Protein AF-A0A5S3SBT5-F1 (afdb_monomer)

Radius of gyration: 20.37 Å; Cα contacts (8 Å, |Δi|>4): 326; chains: 1; bounding box: 42×40×60 Å

Mean predicted aligned error: 7.83 Å

Secondary structure (DSSP, 8-state):
---TT--SPP-TTS--HHHHHHHHHHHSS-HHHHHHHHHHHHHHHHHTTTPPPPPHHHHHHHHHHHHHHHHHHHHHHHHHHHHHHHHHT-PPEETT-TTTTTT----S-SS-SS-----SEE-SSEEEEEEEE-TTSSS-EE---HHHHHHHHH-TTSEEEEEEEESSPPBTTB-S-EE-GGGGGGSEEEEEETTTTEEEEEEETTTTEEEE----

Sequence (216 aa):
MVNLQDKSVLGSDNLTKKQREHFRAAIDTPQDTADDARFKRNVVSRHNRELPPKTREDWSKSNETAKKNRALGQQNEKAAREALSKHKGESLVDNNNAVASGGKVQQRSGNSLDYKTRPDSLGDTIVHEHKHFTAENSNPVVYNTKQLKEQRKAFPDKKHMLTMSSDLPCENGVPPCRPSSTIKEESEVLYYDNDKKTITHKWNVKKQRWNKVKGK

Nearest PDB structures (foldseek):
  3s8e-assembly4_H  TM=5.169E-01  e=2.430E+00  Homo sapiens
  3s8e-assembly4_G  TM=4.434E-01  e=1.660E+00  Homo sapiens
  1vp8-assembly1_A  TM=2.368E-01  e=1.660E+00  Archaeoglobus fulgidus DSM 4304
  4hva-assembly1_A  TM=3.881E-01  e=3.338E+00  Homo sapiens

Solvent-accessible surface area (backbone atoms only — not comparable to full-atom values): 12306 Å² total; per-residue (Å²): 133,83,75,87,82,65,84,61,75,62,46,98,75,39,37,33,70,68,56,47,57,60,40,48,68,41,44,78,45,63,71,74,53,16,55,52,33,50,50,54,48,47,41,50,27,25,51,72,66,77,39,81,71,73,54,72,64,61,46,49,55,53,48,52,53,52,50,52,53,50,54,51,49,54,50,52,47,50,52,46,48,54,26,47,20,64,69,70,73,45,72,61,35,45,34,82,37,37,73,65,36,79,71,51,62,65,59,34,49,94,86,49,93,86,71,68,49,56,51,51,28,38,36,95,52,38,38,32,41,70,47,79,41,56,68,88,55,74,68,42,69,50,66,67,42,72,67,60,56,34,41,45,68,61,37,73,90,33,49,38,34,36,39,38,37,45,69,52,68,53,61,98,80,39,71,52,56,46,72,36,81,78,40,49,87,73,38,55,40,33,32,35,37,74,88,76,66,32,49,41,30,34,59,35,68,93,76,74,42,79,38,80,45,82,71,121

Structure (mmCIF, N/CA/C/O backbone):
data_AF-A0A5S3SBT5-F1
#
_entry.id   AF-A0A5S3SBT5-F1
#
loop_
_atom_site.group_PDB
_atom_site.id
_atom_site.type_symbol
_atom_site.label_atom_id
_atom_site.label_alt_id
_atom_site.label_comp_id
_atom_site.label_asym_id
_atom_site.label_entity_id
_atom_site.label_seq_id
_atom_site.pdbx_PDB_ins_code
_atom_site.Cartn_x
_atom_site.Cartn_y
_atom_site.Cartn_z
_atom_site.occupancy
_atom_site.B_iso_or_equiv
_atom_site.auth_seq_id
_atom_site.auth_comp_id
_atom_site.auth_asym_id
_atom_site.auth_atom_id
_atom_site.pdbx_PDB_model_num
ATOM 1 N N . MET A 1 1 ? 16.091 -14.285 -32.943 1.00 61.31 1 MET A N 1
ATOM 2 C CA . MET A 1 1 ? 15.986 -12.823 -33.146 1.00 61.31 1 MET A CA 1
ATOM 3 C C . MET A 1 1 ? 14.529 -12.425 -32.919 1.00 61.31 1 MET A C 1
ATOM 5 O O . MET A 1 1 ? 13.659 -13.165 -33.365 1.00 61.31 1 MET A O 1
ATOM 9 N N . VAL A 1 2 ? 14.244 -11.358 -32.164 1.00 78.50 2 VAL A N 1
ATOM 10 C CA . VAL A 1 2 ? 12.859 -10.914 -31.905 1.00 78.50 2 VAL A CA 1
ATOM 11 C C . VAL A 1 2 ? 12.344 -10.123 -33.103 1.00 78.50 2 VAL A C 1
ATOM 13 O O . VAL A 1 2 ? 13.018 -9.197 -33.540 1.00 78.50 2 VAL A O 1
ATOM 16 N N . ASN A 1 3 ? 11.157 -10.460 -33.616 1.00 82.06 3 ASN A N 1
ATOM 17 C CA . ASN A 1 3 ? 10.516 -9.668 -34.664 1.00 82.06 3 ASN A CA 1
ATOM 18 C C . ASN A 1 3 ? 9.946 -8.366 -34.070 1.00 82.06 3 ASN A C 1
ATOM 20 O O . ASN A 1 3 ? 9.042 -8.404 -33.231 1.00 82.06 3 ASN A O 1
ATOM 24 N N . LEU A 1 4 ? 10.491 -7.228 -34.503 1.00 79.12 4 LEU A N 1
ATOM 25 C CA . LEU A 1 4 ? 10.073 -5.884 -34.087 1.00 79.12 4 LEU A CA 1
ATOM 26 C C . LEU A 1 4 ? 8.887 -5.341 -34.897 1.00 79.12 4 LEU A C 1
ATOM 28 O O . LEU A 1 4 ? 8.266 -4.371 -34.483 1.00 79.12 4 LEU A O 1
ATOM 32 N N . GLN A 1 5 ? 8.565 -5.965 -36.033 1.00 78.94 5 GLN A N 1
ATOM 33 C CA . GLN A 1 5 ? 7.453 -5.590 -36.914 1.00 78.94 5 GLN A CA 1
ATOM 34 C C . GLN A 1 5 ? 6.200 -6.452 -36.672 1.00 78.94 5 GLN A C 1
ATOM 36 O O . GLN A 1 5 ? 5.267 -6.449 -37.473 1.00 78.94 5 GLN A O 1
ATOM 41 N N . ASP A 1 6 ? 6.182 -7.230 -35.586 1.00 76.81 6 ASP A N 1
ATOM 42 C CA . ASP A 1 6 ? 5.043 -8.063 -35.203 1.00 76.81 6 ASP A CA 1
ATOM 43 C C . ASP A 1 6 ? 3.853 -7.179 -34.790 1.00 76.81 6 ASP A C 1
ATOM 45 O O . ASP A 1 6 ? 3.881 -6.538 -33.742 1.00 76.81 6 ASP A O 1
ATOM 49 N N . LYS A 1 7 ? 2.806 -7.159 -35.625 1.00 73.69 7 LYS A N 1
ATOM 50 C CA . LYS A 1 7 ? 1.575 -6.368 -35.429 1.00 73.69 7 LYS A CA 1
ATOM 51 C C . LYS A 1 7 ? 0.520 -7.071 -34.565 1.00 73.69 7 LYS A C 1
ATOM 53 O O . LYS A 1 7 ? -0.639 -6.657 -34.554 1.00 73.69 7 LYS A O 1
ATOM 58 N N . SER A 1 8 ? 0.865 -8.172 -33.900 1.00 84.81 8 SER A N 1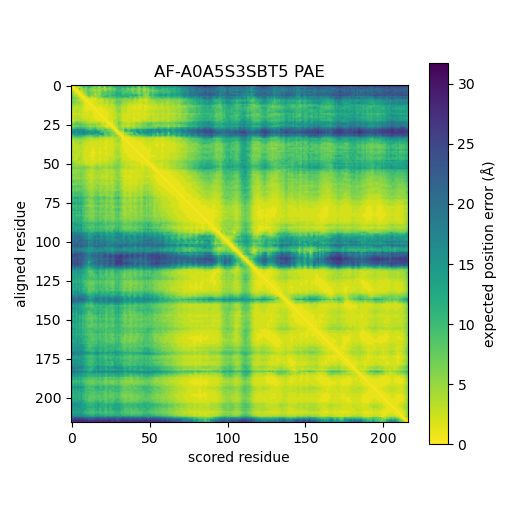
ATOM 59 C CA . SER A 1 8 ? -0.080 -8.857 -33.017 1.00 84.81 8 SER A CA 1
ATOM 60 C C . SER A 1 8 ? -0.425 -8.027 -31.774 1.00 84.81 8 SER A C 1
ATOM 62 O O . SER A 1 8 ? 0.278 -7.089 -31.401 1.00 84.81 8 SER A O 1
ATOM 64 N N . VAL A 1 9 ? -1.546 -8.376 -31.134 1.00 85.75 9 VAL A N 1
ATOM 65 C CA . VAL A 1 9 ? -2.085 -7.644 -29.980 1.00 85.75 9 VAL A CA 1
ATOM 66 C C . VAL A 1 9 ? -1.043 -7.541 -28.860 1.00 85.75 9 VAL A C 1
ATOM 68 O O . VAL A 1 9 ? -0.510 -8.548 -28.376 1.00 85.75 9 VAL A O 1
ATOM 71 N N . LEU A 1 10 ? -0.775 -6.305 -28.435 1.00 86.44 10 LEU A N 1
ATOM 72 C CA . LEU A 1 10 ? 0.111 -5.999 -27.317 1.00 86.44 10 LEU A CA 1
ATOM 73 C C . LEU A 1 10 ? -0.598 -6.243 -25.982 1.00 86.44 10 LEU A C 1
ATOM 75 O O . LEU A 1 10 ? -1.795 -6.013 -25.841 1.00 86.44 10 LEU A O 1
ATOM 79 N N . GLY A 1 11 ? 0.159 -6.697 -24.986 1.00 82.62 11 GLY A N 1
ATOM 80 C CA . GLY A 1 11 ? -0.324 -6.759 -23.601 1.00 82.62 11 GLY A CA 1
ATOM 81 C C . GLY A 1 11 ? 0.024 -5.505 -22.815 1.00 82.62 11 GLY A C 1
ATOM 82 O O . GLY A 1 11 ? 0.635 -4.575 -23.338 1.00 82.62 11 GLY A O 1
ATOM 83 N N . SER A 1 12 ? -0.281 -5.522 -21.518 1.00 76.88 12 SER A N 1
ATOM 84 C CA . SER A 1 12 ? 0.000 -4.413 -20.593 1.00 76.88 12 SER A CA 1
ATOM 85 C C . SER A 1 12 ? 1.487 -4.047 -20.472 1.00 76.88 12 SER A C 1
ATOM 87 O O . SER A 1 12 ? 1.827 -2.922 -20.111 1.00 76.88 12 SER A O 1
ATOM 89 N N . ASP A 1 13 ? 2.393 -4.965 -20.814 1.00 82.00 13 ASP A N 1
ATOM 90 C CA . ASP A 1 13 ? 3.836 -4.730 -20.875 1.00 82.00 13 ASP A CA 1
ATOM 91 C C . ASP A 1 13 ? 4.333 -4.213 -22.237 1.00 82.00 13 ASP A C 1
ATOM 93 O O . ASP A 1 13 ? 5.534 -3.985 -22.418 1.00 82.00 13 ASP A O 1
ATOM 97 N N . ASN A 1 14 ? 3.412 -3.970 -23.173 1.00 90.19 14 ASN A N 1
ATOM 98 C CA . ASN A 1 14 ? 3.661 -3.545 -24.550 1.00 90.19 14 ASN A CA 1
ATOM 99 C C . ASN A 1 14 ? 4.520 -4.541 -25.331 1.00 90.19 14 ASN A C 1
ATOM 101 O O . ASN A 1 14 ? 5.345 -4.151 -26.150 1.00 90.19 14 ASN A O 1
ATOM 105 N N . LEU A 1 15 ? 4.352 -5.833 -25.054 1.00 89.81 15 LEU A N 1
ATOM 106 C CA . LEU A 1 15 ? 4.963 -6.921 -25.811 1.00 89.81 15 LEU A CA 1
ATOM 107 C C . LEU A 1 15 ? 3.874 -7.800 -26.416 1.00 89.81 15 LEU A C 1
ATOM 109 O O . LEU A 1 15 ? 2.799 -7.946 -25.825 1.00 89.81 15 LEU A O 1
ATOM 113 N N . THR A 1 16 ? 4.165 -8.425 -27.552 1.00 89.62 16 THR A N 1
ATOM 114 C CA . THR A 1 16 ? 3.337 -9.503 -28.105 1.00 89.62 16 THR A CA 1
ATOM 115 C C . THR A 1 16 ? 3.547 -10.797 -27.319 1.00 89.62 16 THR A C 1
ATOM 117 O O . THR A 1 16 ? 4.527 -10.950 -26.581 1.00 89.62 16 THR A O 1
ATOM 120 N N . LYS A 1 17 ? 2.646 -11.775 -27.472 1.00 88.06 17 LYS A N 1
ATOM 121 C CA . LYS A 1 17 ? 2.786 -13.085 -26.809 1.00 88.06 17 LYS A CA 1
ATOM 122 C C . LYS A 1 17 ? 4.135 -13.748 -27.133 1.00 88.06 17 LYS A C 1
ATOM 124 O O . LYS A 1 17 ? 4.840 -14.160 -26.214 1.00 88.06 17 LYS A O 1
ATOM 129 N N . LYS A 1 18 ? 4.531 -13.749 -28.411 1.00 88.62 18 LYS A N 1
ATOM 130 C CA . LYS A 1 18 ? 5.808 -14.316 -28.878 1.00 88.62 18 LYS A CA 1
ATOM 131 C C . LYS A 1 18 ? 7.014 -13.586 -28.288 1.00 88.62 18 LYS A C 1
ATOM 133 O O . LYS A 1 18 ? 7.983 -14.217 -27.876 1.00 88.62 18 LYS A O 1
ATOM 138 N N . GLN A 1 19 ? 6.953 -12.256 -28.205 1.00 89.75 19 GLN A N 1
ATOM 139 C CA . GLN A 1 19 ? 8.009 -11.455 -27.581 1.00 89.75 19 GLN A CA 1
ATOM 140 C C . GLN A 1 19 ? 8.152 -11.779 -26.085 1.00 89.75 19 GLN A C 1
ATOM 142 O O . GLN A 1 19 ? 9.273 -11.925 -25.597 1.00 89.75 19 GLN A O 1
ATOM 147 N N . ARG A 1 20 ? 7.042 -11.949 -25.351 1.00 89.75 20 ARG A N 1
ATOM 148 C CA . ARG A 1 20 ? 7.085 -12.358 -23.934 1.00 89.75 20 ARG A CA 1
ATOM 149 C C . ARG A 1 20 ? 7.705 -13.737 -23.753 1.00 89.75 20 ARG A C 1
ATOM 151 O O . ARG A 1 20 ? 8.563 -13.889 -22.889 1.00 89.75 20 ARG A O 1
ATOM 158 N N . GLU A 1 21 ? 7.293 -14.711 -24.559 1.00 87.81 21 GLU A N 1
ATOM 159 C CA . GLU A 1 21 ? 7.837 -16.075 -24.528 1.00 87.81 21 GLU A CA 1
ATOM 160 C C . GLU A 1 21 ? 9.346 -16.079 -24.794 1.00 87.81 21 GLU A C 1
ATOM 162 O O . GLU A 1 21 ? 10.095 -16.692 -24.035 1.00 87.81 21 GLU A O 1
ATOM 167 N N . HIS A 1 22 ? 9.802 -15.311 -25.790 1.00 87.56 22 HIS A N 1
ATOM 168 C CA . HIS A 1 22 ? 11.224 -15.172 -26.102 1.00 87.56 22 HIS A CA 1
ATOM 169 C C . HIS A 1 22 ? 12.046 -14.660 -24.913 1.00 87.56 22 HIS A C 1
ATOM 171 O O . HIS A 1 22 ? 13.083 -15.232 -24.583 1.00 87.56 22 HIS A O 1
ATOM 177 N N . PHE A 1 23 ? 11.598 -13.582 -24.263 1.00 88.62 23 PHE A N 1
ATOM 178 C CA . PHE A 1 23 ? 12.356 -12.998 -23.156 1.00 88.62 23 PHE A CA 1
ATOM 179 C C . PHE A 1 23 ? 12.249 -13.801 -21.864 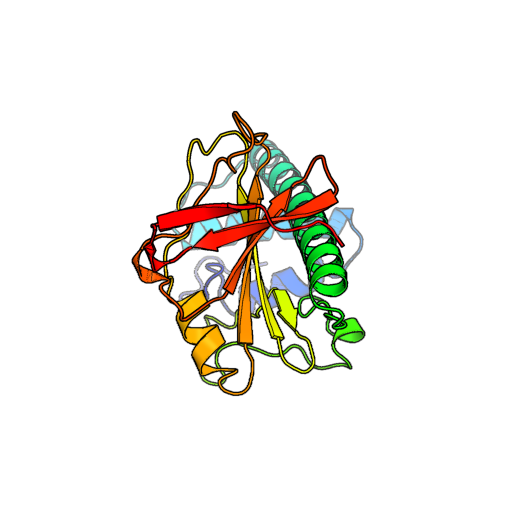1.00 88.62 23 PHE A C 1
ATOM 181 O O . PHE A 1 23 ? 13.196 -13.791 -21.086 1.00 88.62 23 PHE A O 1
ATOM 188 N N . ARG A 1 24 ? 11.137 -14.501 -21.624 1.00 84.69 24 ARG A N 1
ATOM 189 C CA . ARG A 1 24 ? 10.950 -15.302 -20.409 1.00 84.69 24 ARG A CA 1
ATOM 190 C C . ARG A 1 24 ? 12.036 -16.369 -20.267 1.00 84.69 24 ARG A C 1
ATOM 192 O O . ARG A 1 24 ? 12.676 -16.433 -19.226 1.00 84.69 24 ARG A O 1
ATOM 199 N N . ALA A 1 25 ? 12.324 -17.092 -21.349 1.00 78.62 25 ALA A N 1
ATOM 200 C CA . ALA A 1 25 ? 13.353 -18.130 -21.362 1.00 78.62 25 ALA A CA 1
ATOM 201 C C . ALA A 1 25 ? 14.755 -17.614 -20.980 1.00 78.62 25 ALA A C 1
ATOM 203 O O . ALA A 1 25 ? 15.512 -18.338 -20.351 1.00 78.62 25 ALA A O 1
ATOM 204 N N . ALA A 1 26 ? 15.090 -16.366 -21.328 1.00 79.00 26 ALA A N 1
ATOM 205 C CA . ALA A 1 26 ? 16.387 -15.753 -21.023 1.00 79.00 26 ALA A CA 1
ATOM 206 C C . ALA A 1 26 ? 16.421 -14.994 -19.682 1.00 79.00 26 ALA A C 1
ATOM 208 O O . ALA A 1 26 ? 17.479 -14.557 -19.240 1.00 79.00 26 ALA A O 1
ATOM 209 N N . ILE A 1 27 ? 15.265 -14.771 -19.052 1.00 82.69 27 ILE A N 1
ATOM 210 C CA . ILE A 1 27 ? 15.162 -14.135 -17.730 1.00 82.69 27 ILE A CA 1
ATOM 211 C C . ILE A 1 27 ? 15.189 -15.186 -16.616 1.00 82.69 27 ILE A C 1
ATOM 213 O O . ILE A 1 27 ? 15.608 -14.869 -15.504 1.00 82.69 27 ILE A O 1
ATOM 217 N N . ASP A 1 28 ? 14.785 -16.418 -16.923 1.00 75.44 28 ASP A N 1
ATOM 218 C CA . ASP A 1 28 ? 14.767 -17.547 -15.990 1.00 75.44 28 ASP A CA 1
ATOM 219 C C . ASP A 1 28 ? 16.155 -18.244 -15.860 1.00 75.44 28 ASP A C 1
ATOM 221 O O . ASP A 1 28 ? 16.275 -19.273 -15.199 1.00 75.44 28 ASP A O 1
ATOM 225 N N . THR A 1 29 ? 17.216 -17.684 -16.465 1.00 69.50 29 THR A N 1
ATOM 226 C CA . THR A 1 29 ? 18.624 -18.152 -16.435 1.00 69.50 29 THR A CA 1
ATOM 227 C C . THR A 1 29 ? 19.491 -17.315 -15.456 1.00 69.50 29 THR A C 1
ATOM 229 O O . THR A 1 29 ? 18.965 -16.395 -14.828 1.00 69.50 29 THR A O 1
ATOM 232 N N . PRO A 1 30 ? 20.804 -17.597 -15.250 1.00 65.62 30 PRO A N 1
ATOM 233 C CA . PRO A 1 30 ? 21.636 -16.907 -14.249 1.00 65.62 30 PRO A CA 1
ATOM 234 C C . PRO A 1 30 ? 21.607 -15.366 -14.306 1.00 65.62 30 PRO A C 1
ATOM 236 O O . PRO A 1 30 ? 21.444 -14.771 -15.373 1.00 65.62 30 PRO A O 1
ATOM 239 N N . GLN A 1 31 ? 21.823 -14.721 -13.152 1.00 63.81 31 GLN A N 1
ATOM 240 C CA . GLN A 1 31 ? 21.566 -13.294 -12.879 1.00 63.81 31 GLN A CA 1
ATOM 241 C C . GLN A 1 31 ? 22.058 -12.313 -13.966 1.00 63.81 31 GLN A C 1
ATOM 243 O O . GLN A 1 31 ? 21.290 -11.449 -14.396 1.00 63.81 31 GLN A O 1
ATOM 248 N N . ASP A 1 32 ? 23.299 -12.455 -14.443 1.00 62.00 32 ASP A N 1
ATOM 249 C CA . ASP A 1 32 ? 23.892 -11.522 -15.416 1.00 62.00 32 ASP A CA 1
ATOM 250 C C . ASP A 1 32 ? 23.261 -11.650 -16.810 1.00 62.00 32 ASP A C 1
ATOM 252 O O . ASP A 1 32 ? 23.051 -10.654 -17.509 1.00 62.00 32 ASP A O 1
ATOM 256 N N . THR A 1 33 ? 22.855 -12.867 -17.186 1.00 71.50 33 THR A N 1
ATOM 257 C CA . THR A 1 33 ? 22.098 -13.112 -18.425 1.00 71.50 33 THR A CA 1
ATOM 258 C C . THR A 1 33 ? 20.671 -12.571 -18.326 1.00 71.50 33 THR A C 1
ATOM 260 O O . THR A 1 33 ? 20.143 -12.024 -19.299 1.00 71.50 33 THR A O 1
ATOM 263 N N . ALA A 1 34 ? 20.082 -12.616 -17.127 1.00 82.44 34 ALA A N 1
ATOM 264 C CA . ALA A 1 34 ? 18.732 -12.133 -16.881 1.00 82.44 34 ALA A CA 1
ATOM 265 C C . ALA A 1 34 ? 18.631 -10.602 -16.956 1.00 82.44 34 ALA A C 1
ATOM 267 O O . ALA A 1 34 ? 17.664 -10.083 -17.518 1.00 82.44 34 ALA A O 1
ATOM 268 N N . ASP A 1 35 ? 19.604 -9.849 -16.433 1.00 85.50 35 ASP A N 1
ATOM 269 C CA . ASP A 1 35 ? 19.572 -8.380 -16.516 1.00 85.50 35 ASP A CA 1
ATOM 270 C C . ASP A 1 35 ? 19.797 -7.877 -17.949 1.00 85.50 35 ASP A C 1
ATOM 272 O O . ASP A 1 35 ? 19.131 -6.926 -18.372 1.00 85.50 35 ASP A O 1
ATOM 276 N N . ASP A 1 36 ? 20.630 -8.551 -18.748 1.00 88.25 36 ASP A N 1
ATOM 277 C CA . ASP A 1 36 ? 20.732 -8.243 -20.176 1.00 88.25 36 ASP A CA 1
ATOM 278 C C . ASP A 1 36 ? 19.450 -8.563 -20.958 1.00 88.25 36 ASP A C 1
ATOM 280 O O . ASP A 1 36 ? 18.966 -7.740 -21.744 1.00 88.25 36 ASP A O 1
ATOM 284 N N . ALA A 1 37 ? 18.826 -9.708 -20.678 1.00 90.12 37 ALA A N 1
ATOM 285 C CA . ALA A 1 37 ? 17.529 -10.058 -21.247 1.00 90.12 37 ALA A CA 1
ATOM 286 C C . ALA A 1 37 ? 16.435 -9.045 -20.859 1.00 90.12 37 ALA A C 1
ATOM 288 O O . ALA A 1 37 ? 15.624 -8.654 -21.703 1.00 90.12 37 ALA A O 1
ATOM 289 N N . ARG A 1 38 ? 16.427 -8.552 -19.612 1.00 90.69 38 ARG A N 1
ATOM 290 C CA . ARG A 1 38 ? 15.491 -7.511 -19.148 1.00 90.69 38 ARG A CA 1
ATOM 291 C C . ARG A 1 38 ? 15.727 -6.167 -19.838 1.00 90.69 38 ARG A C 1
ATOM 293 O O . ARG A 1 38 ? 14.746 -5.490 -20.162 1.00 90.69 38 ARG A O 1
ATOM 300 N N . PHE A 1 39 ? 16.980 -5.789 -20.095 1.00 92.88 39 PHE A N 1
ATOM 301 C CA . PHE A 1 39 ? 17.301 -4.589 -20.870 1.00 92.88 39 PHE A CA 1
ATOM 302 C C . PHE A 1 39 ? 16.804 -4.711 -22.313 1.00 92.88 39 PHE A C 1
ATOM 304 O O . PHE A 1 39 ? 16.041 -3.860 -22.773 1.00 92.88 39 PHE A O 1
ATOM 311 N N . LYS A 1 40 ? 17.133 -5.809 -23.005 1.00 92.62 40 LYS A N 1
ATOM 312 C CA . LYS A 1 40 ? 16.646 -6.081 -24.369 1.00 92.62 40 LYS A CA 1
ATOM 313 C C . LYS A 1 40 ? 15.117 -6.090 -24.433 1.00 92.62 40 LYS A C 1
ATOM 315 O O . LYS A 1 40 ? 14.533 -5.466 -25.317 1.00 92.62 40 LYS A O 1
ATOM 320 N N . ARG A 1 41 ? 14.454 -6.701 -23.445 1.00 92.75 41 ARG A N 1
ATOM 321 C CA . ARG A 1 41 ? 12.990 -6.663 -23.292 1.00 92.75 41 ARG A CA 1
ATOM 322 C C . ARG A 1 41 ? 12.458 -5.233 -23.172 1.00 92.75 41 ARG A C 1
ATOM 324 O O . ARG A 1 41 ? 11.426 -4.915 -23.762 1.00 92.75 41 ARG A O 1
ATOM 331 N N . ASN A 1 42 ? 13.141 -4.364 -22.423 1.00 93.19 42 ASN A N 1
ATOM 332 C CA . ASN A 1 42 ? 12.765 -2.957 -22.301 1.00 93.19 42 ASN A CA 1
ATOM 333 C C . ASN A 1 42 ? 12.887 -2.208 -23.632 1.00 93.19 42 ASN A C 1
ATOM 335 O O . ASN A 1 42 ? 11.973 -1.458 -23.968 1.00 93.19 42 ASN A O 1
ATOM 339 N N . VAL A 1 43 ? 13.958 -2.445 -24.393 1.00 93.12 43 VAL A N 1
ATOM 340 C CA . VAL A 1 43 ? 14.151 -1.849 -25.724 1.00 93.12 43 VAL A CA 1
ATOM 341 C C . VAL A 1 43 ? 12.991 -2.220 -26.652 1.00 93.12 43 VAL A C 1
ATOM 343 O O . VAL A 1 43 ? 12.374 -1.325 -27.224 1.00 93.12 43 VAL A O 1
ATOM 346 N N . VAL A 1 44 ? 12.612 -3.502 -26.719 1.00 93.12 44 VAL A N 1
ATOM 347 C CA . VAL A 1 44 ? 11.468 -3.957 -27.539 1.00 93.12 44 VAL A CA 1
ATOM 348 C C . VAL A 1 44 ? 10.148 -3.339 -27.070 1.00 93.12 44 VAL A C 1
ATOM 350 O O . VAL A 1 44 ? 9.390 -2.810 -27.875 1.00 93.12 44 VAL A O 1
ATOM 353 N N . SER A 1 45 ? 9.890 -3.324 -25.761 1.00 92.31 45 SER A N 1
ATOM 354 C CA . SER A 1 45 ? 8.686 -2.700 -25.187 1.00 92.31 45 SER A CA 1
ATOM 355 C C . SER A 1 45 ? 8.602 -1.192 -25.467 1.00 92.31 45 SER A C 1
ATOM 357 O O . SER A 1 45 ? 7.509 -0.632 -25.554 1.00 92.31 45 SER A O 1
ATOM 359 N N . ARG A 1 46 ? 9.739 -0.491 -25.566 1.00 93.25 46 ARG A N 1
ATOM 360 C CA . ARG A 1 46 ? 9.779 0.932 -25.944 1.00 93.25 46 ARG A CA 1
ATOM 361 C C . ARG A 1 46 ? 9.565 1.119 -27.442 1.00 93.25 46 ARG A C 1
ATOM 363 O O . ARG A 1 46 ? 8.746 1.955 -27.798 1.00 93.25 46 ARG A O 1
ATOM 370 N N . HIS A 1 47 ? 10.195 0.291 -28.275 1.00 92.62 47 HIS A N 1
ATOM 371 C CA . HIS A 1 47 ? 9.974 0.277 -29.722 1.00 92.62 47 HIS A CA 1
ATOM 372 C C . HIS A 1 47 ? 8.491 0.081 -30.071 1.00 92.62 47 HIS A C 1
ATOM 374 O O . HIS A 1 47 ? 7.935 0.861 -30.831 1.00 92.62 47 HIS A O 1
ATOM 380 N N . ASN A 1 48 ? 7.816 -0.888 -29.445 1.00 91.38 48 ASN A N 1
ATOM 381 C CA . ASN A 1 48 ? 6.385 -1.140 -29.667 1.00 91.38 48 ASN A CA 1
ATOM 382 C C . ASN A 1 48 ? 5.467 0.018 -29.231 1.00 91.38 48 ASN A C 1
ATOM 384 O O . ASN A 1 48 ? 4.302 0.046 -29.609 1.00 91.38 48 ASN A O 1
ATOM 388 N N . ARG A 1 49 ? 5.971 0.945 -28.407 1.00 91.25 49 ARG A N 1
ATOM 389 C CA . ARG A 1 49 ? 5.279 2.177 -27.998 1.00 91.25 49 ARG A CA 1
ATOM 390 C C . ARG A 1 49 ? 5.737 3.403 -28.784 1.00 91.25 49 ARG A C 1
ATOM 392 O O . ARG A 1 49 ? 5.391 4.511 -28.391 1.00 91.25 49 ARG A O 1
ATOM 399 N N . GLU A 1 50 ? 6.584 3.216 -29.794 1.00 91.69 50 GLU A N 1
ATOM 400 C CA . GLU A 1 50 ? 7.197 4.304 -30.563 1.00 91.69 50 GLU A CA 1
ATOM 401 C C . GLU A 1 50 ? 7.996 5.278 -29.673 1.00 91.69 50 GLU A C 1
ATOM 403 O O . GLU A 1 50 ? 8.134 6.465 -29.952 1.00 91.69 50 GLU A O 1
ATOM 408 N N . LEU A 1 51 ? 8.547 4.767 -28.566 1.00 90.88 51 LEU A N 1
ATOM 409 C CA . LEU A 1 51 ? 9.383 5.535 -27.651 1.00 90.88 51 LEU A CA 1
ATOM 410 C C . LEU A 1 51 ? 10.865 5.332 -27.979 1.00 90.88 51 LEU A C 1
ATOM 412 O O . LEU A 1 51 ? 11.284 4.196 -28.229 1.00 90.88 51 LEU A O 1
ATOM 416 N N . PRO A 1 52 ? 11.701 6.381 -27.857 1.00 90.56 52 PRO A N 1
ATOM 417 C CA . PRO A 1 52 ? 13.134 6.259 -28.093 1.00 90.56 52 PRO A CA 1
ATOM 418 C C . PRO A 1 52 ? 13.754 5.249 -27.118 1.00 90.56 52 PRO A C 1
ATOM 420 O O . PRO A 1 52 ? 13.332 5.199 -25.950 1.00 90.56 52 PRO A O 1
ATOM 423 N N . PRO A 1 53 ? 14.740 4.441 -27.550 1.00 89.19 53 PRO A N 1
ATOM 424 C CA . PRO A 1 53 ? 15.403 3.482 -26.676 1.00 89.19 53 PRO A CA 1
ATOM 425 C C . PRO A 1 53 ? 16.112 4.205 -25.523 1.00 89.19 53 PRO A C 1
ATOM 427 O O . PRO A 1 53 ? 16.614 5.314 -25.680 1.00 89.19 53 PRO A O 1
ATOM 430 N N . LYS A 1 54 ? 16.145 3.576 -24.344 1.00 90.25 54 LYS A N 1
ATOM 431 C CA . LYS A 1 54 ? 16.996 4.038 -23.239 1.00 90.25 54 LYS A CA 1
ATOM 432 C C . LYS A 1 54 ? 18.404 3.478 -23.413 1.00 90.25 54 LYS A C 1
ATOM 434 O O . LYS A 1 54 ? 18.556 2.344 -23.868 1.00 90.25 54 LYS A O 1
ATOM 439 N N . THR A 1 55 ? 19.412 4.238 -22.989 1.00 94.50 55 THR A N 1
ATOM 440 C CA . THR A 1 55 ? 20.778 3.715 -22.861 1.00 94.50 55 THR A CA 1
ATOM 441 C C . THR A 1 55 ? 20.822 2.600 -21.811 1.00 94.50 55 THR A C 1
ATOM 443 O O . THR A 1 55 ? 19.941 2.500 -20.944 1.00 94.50 55 THR A O 1
ATOM 446 N N . ARG A 1 56 ? 21.858 1.750 -21.862 1.00 92.75 56 ARG A N 1
ATOM 447 C CA . ARG A 1 56 ? 22.054 0.723 -20.830 1.00 92.75 56 ARG A CA 1
ATOM 448 C C . ARG A 1 56 ? 22.244 1.352 -19.452 1.00 92.75 56 ARG A C 1
ATOM 450 O O . ARG A 1 56 ? 21.692 0.844 -18.483 1.00 92.75 56 ARG A O 1
ATOM 457 N N . GLU A 1 57 ? 22.971 2.459 -19.367 1.00 93.00 57 GLU A N 1
ATOM 458 C CA . GLU A 1 57 ? 23.227 3.153 -18.107 1.00 93.00 57 GLU A CA 1
ATOM 459 C C . GLU A 1 57 ? 21.935 3.706 -17.481 1.00 93.00 57 GLU A C 1
ATOM 461 O O . GLU A 1 57 ? 21.637 3.414 -16.320 1.00 93.00 57 GLU A O 1
ATOM 466 N N . ASP A 1 58 ? 21.111 4.413 -18.259 1.00 92.56 58 ASP A N 1
ATOM 467 C CA . ASP A 1 58 ? 19.851 4.992 -17.769 1.00 92.56 58 ASP A CA 1
ATOM 468 C C . ASP A 1 58 ? 18.843 3.921 -17.360 1.00 92.56 58 ASP A C 1
ATOM 470 O O . ASP A 1 58 ? 18.093 4.074 -16.385 1.00 92.56 58 ASP A O 1
ATOM 474 N N . TRP A 1 59 ? 18.803 2.821 -18.117 1.00 93.69 59 TRP A N 1
ATOM 475 C CA . TRP A 1 59 ? 17.978 1.676 -17.769 1.00 93.69 59 TRP A CA 1
ATOM 476 C C . TRP A 1 59 ? 18.452 1.026 -16.469 1.00 93.69 59 TRP A C 1
ATOM 478 O O . TRP A 1 59 ? 17.617 0.788 -15.599 1.00 93.69 59 TRP A O 1
ATOM 488 N N . SER A 1 60 ? 19.758 0.797 -16.302 1.00 90.81 60 SER A N 1
ATOM 489 C CA . SER A 1 60 ? 20.321 0.201 -15.086 1.00 90.81 60 SER A CA 1
ATOM 490 C C . SER A 1 60 ? 20.024 1.060 -13.857 1.00 90.81 60 SER A C 1
ATOM 492 O O . SER A 1 60 ? 19.502 0.536 -12.876 1.00 90.81 60 SER A O 1
ATOM 494 N N . LYS A 1 61 ? 20.229 2.385 -13.930 1.00 91.25 61 LYS A N 1
ATOM 495 C CA . LYS A 1 61 ? 19.856 3.323 -12.851 1.00 91.25 61 LYS A CA 1
ATOM 496 C C . LYS A 1 61 ? 18.366 3.218 -12.508 1.00 91.25 61 LYS A C 1
ATOM 498 O O . LYS A 1 61 ? 18.002 3.050 -11.347 1.00 91.25 61 LYS A O 1
ATOM 503 N N . SER A 1 62 ? 17.498 3.236 -13.525 1.00 88.44 62 SER A N 1
ATOM 504 C CA . SER A 1 62 ? 16.044 3.092 -13.336 1.00 88.44 62 SER A CA 1
ATOM 505 C C . SER A 1 62 ? 15.668 1.737 -12.712 1.00 88.44 62 SER A C 1
ATOM 507 O O . SER A 1 62 ? 14.769 1.664 -11.874 1.00 88.44 62 SER A O 1
ATOM 509 N N . ASN A 1 63 ? 16.333 0.656 -13.129 1.00 89.00 63 ASN A N 1
ATOM 510 C CA . ASN A 1 63 ? 16.086 -0.702 -12.654 1.00 89.00 63 ASN A CA 1
ATOM 511 C C . ASN A 1 63 ? 16.512 -0.867 -11.192 1.00 89.00 63 ASN A C 1
ATOM 513 O O . ASN A 1 63 ? 15.748 -1.426 -10.409 1.00 89.00 63 ASN A O 1
ATOM 517 N N . GLU A 1 64 ? 17.675 -0.338 -10.810 1.00 89.38 64 GLU A N 1
ATOM 518 C CA . GLU A 1 64 ? 18.155 -0.360 -9.426 1.00 89.38 64 GLU A CA 1
ATOM 519 C C . GLU A 1 64 ? 17.238 0.432 -8.493 1.00 89.38 64 GLU A C 1
ATOM 521 O O . GLU A 1 64 ? 16.826 -0.087 -7.453 1.00 89.38 64 GLU A O 1
ATOM 526 N N . THR A 1 65 ? 16.805 1.631 -8.890 1.00 86.44 65 THR A N 1
ATOM 527 C CA . THR A 1 65 ? 15.792 2.383 -8.132 1.00 86.44 65 THR A CA 1
ATOM 528 C C . THR A 1 65 ? 14.497 1.583 -7.998 1.00 86.44 65 THR A C 1
ATOM 530 O O . THR A 1 65 ? 13.955 1.445 -6.903 1.00 86.44 65 THR A O 1
ATOM 533 N N . ALA A 1 66 ? 14.021 0.963 -9.082 1.00 85.94 66 ALA A N 1
ATOM 534 C CA . ALA A 1 66 ? 12.825 0.128 -9.032 1.00 85.94 66 ALA A CA 1
ATOM 535 C C . ALA A 1 66 ? 12.998 -1.120 -8.144 1.00 85.94 66 ALA A C 1
ATOM 537 O O . ALA A 1 66 ? 12.018 -1.556 -7.539 1.00 85.94 66 ALA A O 1
ATOM 538 N N . LYS A 1 67 ? 14.195 -1.724 -8.078 1.00 87.25 67 LYS A N 1
ATOM 539 C CA . LYS A 1 67 ? 14.508 -2.852 -7.180 1.00 87.25 67 LYS A CA 1
ATOM 540 C C . LYS A 1 67 ? 14.466 -2.399 -5.719 1.00 87.25 67 LYS A C 1
ATOM 542 O O . LYS A 1 67 ? 13.775 -3.031 -4.923 1.00 87.25 67 LYS A O 1
ATOM 547 N N . LYS A 1 68 ? 15.123 -1.281 -5.391 1.00 87.12 68 LYS A N 1
ATOM 548 C CA . LYS A 1 68 ? 15.116 -0.691 -4.042 1.00 87.12 68 LYS A CA 1
ATOM 549 C C . LYS A 1 68 ? 13.702 -0.343 -3.584 1.00 87.12 68 LYS A C 1
ATOM 551 O O . LYS A 1 68 ? 13.296 -0.767 -2.508 1.00 87.12 68 LYS A O 1
ATOM 556 N N . ASN A 1 69 ? 12.916 0.315 -4.436 1.00 83.88 69 ASN A N 1
ATOM 557 C CA . ASN A 1 69 ? 11.533 0.680 -4.117 1.00 83.88 69 ASN A CA 1
ATOM 558 C C . ASN A 1 69 ? 10.644 -0.552 -3.900 1.00 83.88 69 ASN A C 1
ATOM 560 O O . ASN A 1 69 ? 9.806 -0.551 -3.005 1.00 83.88 69 ASN A O 1
ATOM 564 N N . ARG A 1 70 ? 10.839 -1.622 -4.684 1.00 85.12 70 ARG A N 1
ATOM 565 C CA . ARG A 1 70 ? 10.127 -2.895 -4.481 1.00 85.12 70 ARG A CA 1
ATOM 566 C C . ARG A 1 70 ? 10.490 -3.547 -3.150 1.00 85.12 70 ARG A C 1
ATOM 568 O O . ARG A 1 70 ? 9.591 -3.984 -2.441 1.00 85.12 70 ARG A O 1
ATOM 575 N N . ALA A 1 71 ? 11.777 -3.599 -2.813 1.00 87.75 71 ALA A N 1
ATOM 576 C CA . ALA A 1 71 ? 12.234 -4.160 -1.545 1.00 87.75 71 ALA A CA 1
ATOM 577 C C . ALA A 1 71 ? 11.683 -3.364 -0.350 1.00 87.75 71 ALA A C 1
ATOM 579 O O . ALA A 1 71 ? 11.164 -3.958 0.593 1.00 87.75 71 ALA A O 1
ATOM 580 N N . LEU A 1 72 ? 11.722 -2.031 -0.425 1.00 87.25 72 LEU A N 1
ATOM 581 C CA . LEU A 1 72 ? 11.165 -1.155 0.604 1.00 87.25 72 LEU A CA 1
ATOM 582 C C . LEU A 1 72 ? 9.645 -1.329 0.736 1.00 87.25 72 LEU A C 1
ATOM 584 O O . LEU A 1 72 ? 9.139 -1.487 1.844 1.00 87.25 72 LEU A O 1
ATOM 588 N N . GLY A 1 73 ? 8.922 -1.385 -0.387 1.00 86.94 73 GLY A N 1
ATOM 589 C CA . GLY A 1 73 ? 7.482 -1.652 -0.402 1.00 86.94 73 GLY A CA 1
ATOM 590 C C . GLY A 1 73 ? 7.129 -2.964 0.302 1.00 86.94 73 GLY A C 1
ATOM 591 O O . GLY A 1 73 ? 6.295 -2.968 1.201 1.00 86.94 73 GLY A O 1
ATOM 592 N N . GLN A 1 74 ? 7.842 -4.049 -0.013 1.00 88.25 74 GLN A N 1
ATOM 593 C CA . GLN A 1 74 ? 7.650 -5.352 0.637 1.00 88.25 74 GLN A CA 1
ATOM 594 C C . GLN A 1 74 ? 7.926 -5.311 2.145 1.00 88.25 74 GLN A C 1
ATOM 596 O O . GLN A 1 74 ? 7.204 -5.934 2.924 1.00 88.25 74 GLN A O 1
ATOM 601 N N . GLN A 1 75 ? 8.961 -4.585 2.576 1.00 91.69 75 GLN A N 1
ATOM 602 C CA . GLN A 1 75 ? 9.270 -4.419 3.998 1.00 91.69 75 GLN A CA 1
ATOM 603 C C . GLN A 1 75 ? 8.164 -3.652 4.730 1.00 91.69 75 GLN A C 1
ATOM 605 O O . GLN A 1 75 ? 7.726 -4.089 5.796 1.00 91.69 75 GLN A O 1
ATOM 610 N N . ASN A 1 76 ? 7.675 -2.559 4.143 1.00 91.94 76 ASN A N 1
ATOM 611 C CA . ASN A 1 76 ? 6.619 -1.733 4.726 1.00 91.94 76 ASN A CA 1
ATOM 612 C C . ASN A 1 76 ? 5.282 -2.483 4.791 1.00 91.94 76 ASN A C 1
ATOM 614 O O . ASN A 1 76 ? 4.635 -2.495 5.839 1.00 91.94 76 ASN A O 1
ATOM 618 N N . GLU A 1 77 ? 4.906 -3.184 3.717 1.00 92.56 77 GLU A N 1
ATOM 619 C CA . GLU A 1 77 ? 3.729 -4.062 3.681 1.00 92.56 77 GLU A CA 1
ATOM 620 C C . GLU A 1 77 ? 3.809 -5.149 4.758 1.00 92.56 77 GLU A C 1
ATOM 622 O O . GLU A 1 77 ? 2.864 -5.325 5.532 1.00 92.56 77 GLU A O 1
ATOM 627 N N . LYS A 1 78 ? 4.955 -5.837 4.871 1.00 94.56 78 LYS A N 1
ATOM 628 C CA . LYS A 1 78 ? 5.175 -6.862 5.899 1.00 94.56 78 LYS A CA 1
ATOM 629 C C . LYS A 1 78 ? 5.030 -6.287 7.308 1.00 94.56 78 LYS A C 1
ATOM 631 O O . LYS A 1 78 ? 4.306 -6.862 8.120 1.00 94.56 78 LYS A O 1
ATOM 636 N N . ALA A 1 79 ? 5.686 -5.168 7.596 1.00 95.69 79 ALA A N 1
ATOM 637 C CA . ALA A 1 79 ? 5.673 -4.567 8.925 1.00 95.69 79 ALA A CA 1
ATOM 638 C C . ALA A 1 79 ? 4.268 -4.079 9.321 1.00 95.69 79 ALA A C 1
ATOM 640 O O . ALA A 1 79 ? 3.811 -4.324 10.440 1.00 95.69 79 ALA A O 1
ATOM 641 N N . ALA A 1 80 ? 3.541 -3.461 8.385 1.00 95.81 80 ALA A N 1
ATOM 642 C CA . ALA A 1 80 ? 2.167 -3.027 8.608 1.00 95.81 80 ALA A CA 1
ATOM 643 C C . ALA A 1 80 ? 1.200 -4.211 8.779 1.00 95.81 80 ALA A C 1
ATOM 645 O O . ALA A 1 80 ? 0.312 -4.145 9.631 1.00 95.81 80 ALA A O 1
ATOM 646 N N . ARG A 1 81 ? 1.379 -5.300 8.016 1.00 96.38 81 ARG A N 1
ATOM 647 C CA . ARG A 1 81 ? 0.617 -6.551 8.169 1.00 96.38 81 ARG A CA 1
ATOM 648 C C . ARG A 1 81 ? 0.832 -7.156 9.553 1.00 96.38 81 ARG A C 1
ATOM 650 O O . ARG A 1 81 ? -0.138 -7.450 10.238 1.00 96.38 81 ARG A O 1
ATOM 657 N N . GLU A 1 82 ? 2.078 -7.293 9.999 1.00 96.12 82 GLU A N 1
ATOM 658 C CA . GLU A 1 82 ? 2.401 -7.835 11.327 1.00 96.12 82 GLU A CA 1
ATOM 659 C C . GLU A 1 82 ? 1.832 -6.972 12.463 1.00 96.12 82 GLU A C 1
ATOM 661 O O . GLU A 1 82 ? 1.271 -7.501 13.426 1.00 96.12 82 GLU A O 1
ATOM 666 N N . ALA A 1 83 ? 1.924 -5.646 12.341 1.00 96.50 83 ALA A N 1
ATOM 667 C CA . ALA A 1 83 ? 1.324 -4.724 13.300 1.00 96.50 83 ALA A CA 1
ATOM 668 C C . ALA A 1 83 ? -0.209 -4.834 13.322 1.00 96.50 83 ALA A C 1
ATOM 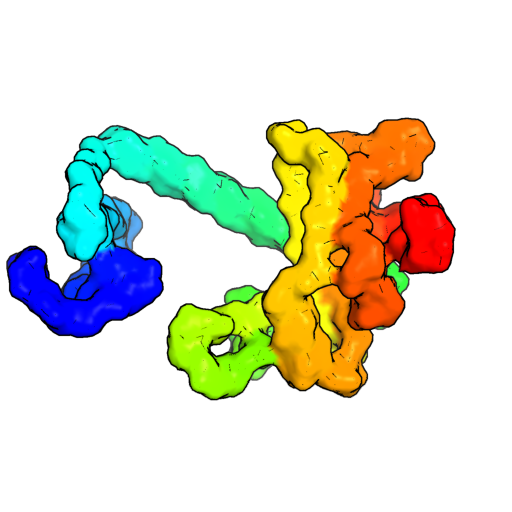670 O O . ALA A 1 83 ? -0.810 -4.819 14.398 1.00 96.50 83 ALA A O 1
ATOM 671 N N . LEU A 1 84 ? -0.845 -4.985 12.156 1.00 96.88 84 LEU A N 1
ATOM 672 C CA . LEU A 1 84 ? -2.288 -5.187 12.061 1.00 96.88 84 LEU A CA 1
ATOM 673 C C . LEU A 1 84 ? -2.715 -6.516 12.695 1.00 96.88 84 LEU A C 1
ATOM 675 O O . LEU A 1 84 ? -3.658 -6.517 13.489 1.00 96.88 84 LEU A O 1
ATOM 679 N N . SER A 1 85 ? -1.996 -7.606 12.409 1.00 96.12 85 SER A N 1
ATOM 680 C CA . SER A 1 85 ? -2.243 -8.925 13.000 1.00 96.12 85 SER A CA 1
ATOM 681 C C . SER A 1 85 ? -2.239 -8.858 14.527 1.00 96.12 85 SER A C 1
ATOM 683 O O . SER A 1 85 ? -3.188 -9.296 15.174 1.00 96.12 85 SER A O 1
ATOM 685 N N . LYS A 1 86 ? -1.219 -8.216 15.117 1.00 96.06 86 LYS A N 1
ATOM 686 C CA . LYS A 1 86 ? -1.129 -7.998 16.572 1.00 96.06 86 LYS A CA 1
ATOM 687 C C . LYS A 1 86 ? -2.273 -7.131 17.098 1.00 96.06 86 LYS A C 1
ATOM 689 O O . LYS A 1 86 ? -2.904 -7.468 18.095 1.00 96.06 86 LYS A O 1
ATOM 694 N N . HIS A 1 87 ? -2.574 -6.030 16.411 1.00 95.69 87 HIS A N 1
ATOM 695 C CA . HIS A 1 87 ? -3.616 -5.092 16.827 1.00 95.69 87 HIS A CA 1
ATOM 696 C C . HIS A 1 87 ? -5.014 -5.737 16.851 1.00 95.69 87 HIS A C 1
ATOM 698 O O . HIS A 1 87 ? -5.821 -5.455 17.747 1.00 95.69 87 HIS A O 1
ATOM 704 N N . LYS A 1 88 ? -5.303 -6.607 15.875 1.00 95.38 88 LYS A N 1
ATOM 705 C CA . LYS A 1 88 ? -6.591 -7.301 15.733 1.00 95.38 88 LYS A CA 1
ATOM 706 C C . LYS A 1 88 ? -6.650 -8.651 16.444 1.00 95.38 88 LYS A C 1
ATOM 708 O O . LYS A 1 88 ? -7.752 -9.086 16.753 1.00 95.38 88 LYS A O 1
ATOM 713 N N . GLY A 1 89 ? -5.505 -9.251 16.767 1.00 95.12 89 GLY A N 1
ATOM 714 C CA . GLY A 1 89 ? -5.441 -10.608 17.310 1.00 95.12 89 GLY A CA 1
ATOM 715 C C . GLY A 1 89 ? -5.816 -11.668 16.271 1.00 95.12 89 GLY A C 1
ATOM 716 O O . GLY A 1 89 ? -6.378 -12.693 16.632 1.00 95.12 89 GLY A O 1
ATOM 717 N N . GLU A 1 90 ? -5.546 -11.403 14.991 1.00 94.19 90 GLU A N 1
ATOM 718 C CA . GLU A 1 90 ? -5.858 -12.289 13.863 1.00 94.19 90 GLU A CA 1
ATOM 719 C C . GLU A 1 90 ? -4.589 -12.527 13.042 1.00 94.19 90 GLU A C 1
ATOM 721 O O . GLU A 1 90 ? -3.802 -11.605 12.831 1.00 94.19 90 GLU A O 1
ATOM 726 N N . SER A 1 91 ? -4.370 -13.757 12.576 1.00 93.50 91 SER A N 1
ATOM 727 C CA . SER A 1 91 ? -3.234 -14.061 11.706 1.00 93.50 91 SER A CA 1
ATOM 728 C C . SER A 1 91 ? -3.527 -13.611 10.276 1.00 93.50 91 SER A C 1
ATOM 730 O O . SER A 1 91 ? -4.465 -14.101 9.651 1.00 93.50 91 SER A O 1
ATOM 732 N N . LEU A 1 92 ? -2.716 -12.690 9.749 1.00 92.69 92 LEU A N 1
ATOM 733 C CA . LEU A 1 92 ? -2.782 -12.266 8.351 1.00 92.69 92 LEU A CA 1
ATOM 734 C C . LEU A 1 92 ? -1.649 -12.890 7.538 1.00 92.69 92 LEU A C 1
ATOM 736 O O . LEU A 1 92 ? -0.467 -12.669 7.828 1.00 92.69 92 LEU A O 1
ATOM 740 N N . VAL A 1 93 ? -2.004 -13.610 6.479 1.00 90.62 93 VAL A N 1
ATOM 741 C CA . VAL A 1 93 ? -1.057 -14.209 5.535 1.00 90.62 93 VAL A CA 1
ATOM 742 C C . VAL A 1 93 ? -0.729 -13.254 4.396 1.00 90.62 93 VAL A C 1
ATOM 744 O O . VAL A 1 93 ? -1.564 -12.459 3.968 1.00 90.62 93 VAL A O 1
ATOM 747 N N . ASP A 1 94 ? 0.507 -13.344 3.911 1.00 87.44 94 ASP A N 1
ATOM 748 C CA . ASP A 1 94 ? 0.969 -12.613 2.737 1.00 87.44 94 ASP A CA 1
ATOM 749 C C . ASP A 1 94 ? 0.356 -13.218 1.468 1.00 87.44 94 ASP A C 1
ATOM 751 O O . ASP A 1 94 ? 0.761 -14.293 1.017 1.00 87.44 94 ASP A O 1
ATOM 755 N N . ASN A 1 95 ? -0.600 -12.506 0.873 1.00 82.31 95 ASN A N 1
ATOM 756 C CA . ASN A 1 95 ? -1.254 -12.929 -0.360 1.00 82.31 95 ASN A CA 1
ATOM 757 C C . ASN A 1 95 ? -0.389 -12.627 -1.599 1.00 82.31 95 ASN A C 1
ATOM 759 O O . ASN A 1 95 ? -0.688 -13.078 -2.711 1.00 82.31 95 ASN A O 1
ATOM 763 N N . ASN A 1 96 ? 0.747 -11.935 -1.420 1.00 73.06 96 ASN A N 1
ATOM 764 C CA . ASN A 1 96 ? 1.774 -11.834 -2.443 1.00 73.06 96 ASN A CA 1
ATOM 765 C C . ASN A 1 96 ? 2.583 -13.131 -2.617 1.00 73.06 96 ASN A C 1
ATOM 767 O O . ASN A 1 96 ? 3.167 -13.338 -3.692 1.00 73.06 96 ASN A O 1
ATOM 771 N N . ASN A 1 97 ? 2.559 -14.022 -1.622 1.00 69.81 97 ASN A N 1
ATOM 772 C CA . ASN A 1 97 ? 3.296 -15.277 -1.596 1.00 69.81 97 ASN A CA 1
ATOM 773 C C . ASN A 1 97 ? 2.342 -16.485 -1.609 1.00 69.81 97 ASN A C 1
ATOM 775 O O . ASN A 1 97 ? 1.655 -16.784 -0.632 1.00 69.81 97 ASN A O 1
ATOM 779 N N . ALA A 1 98 ? 2.340 -17.225 -2.722 1.00 63.22 98 ALA A N 1
ATOM 780 C CA . ALA A 1 98 ? 1.474 -18.388 -2.908 1.00 63.22 98 ALA A CA 1
ATOM 781 C C . ALA A 1 98 ? 1.704 -19.483 -1.852 1.00 63.22 98 ALA A C 1
ATOM 783 O O . ALA A 1 98 ? 0.744 -20.129 -1.445 1.00 63.22 98 ALA A O 1
ATOM 784 N N . VAL A 1 99 ? 2.942 -19.666 -1.376 1.00 65.81 99 VAL A N 1
ATOM 785 C CA . VAL A 1 99 ? 3.267 -20.649 -0.329 1.00 65.81 99 VAL A CA 1
ATOM 786 C C . VAL A 1 99 ? 2.647 -20.225 1.000 1.00 65.81 99 VAL A C 1
ATOM 788 O O . VAL A 1 99 ? 1.973 -21.021 1.647 1.00 65.81 99 VAL A O 1
ATOM 791 N N . ALA A 1 100 ? 2.802 -18.950 1.367 1.00 60.69 100 ALA A N 1
ATOM 792 C CA . ALA A 1 100 ? 2.212 -18.398 2.587 1.00 60.69 100 ALA A CA 1
ATOM 793 C C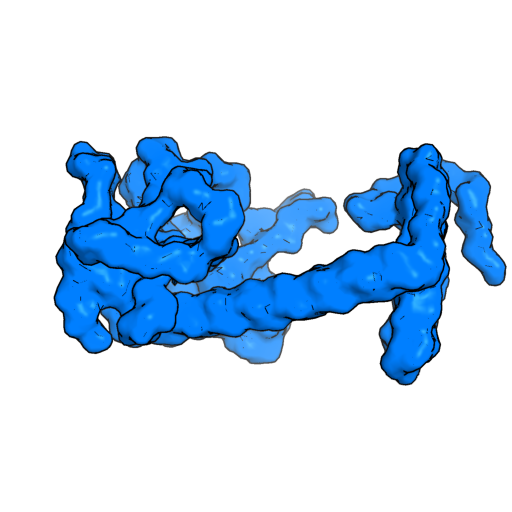 . ALA A 1 100 ? 0.671 -18.398 2.557 1.00 60.69 100 ALA A C 1
ATOM 795 O O . ALA A 1 100 ? 0.037 -18.446 3.605 1.00 60.69 100 ALA A O 1
ATOM 796 N N . SER A 1 101 ? 0.073 -18.395 1.363 1.00 60.38 101 SER A N 1
ATOM 797 C CA . SER A 1 101 ? -1.380 -18.428 1.139 1.00 60.38 101 SER A CA 1
ATOM 798 C C . SER A 1 101 ? -1.958 -19.844 0.993 1.00 60.38 101 SER A C 1
ATOM 800 O O . SER A 1 101 ? -3.000 -20.022 0.362 1.00 60.38 101 SER A O 1
ATOM 802 N N . GLY A 1 102 ? -1.270 -20.883 1.483 1.00 61.59 102 GLY A N 1
ATOM 803 C CA . GLY A 1 102 ? -1.754 -22.268 1.382 1.00 61.59 102 GLY A CA 1
ATOM 804 C C . GLY A 1 102 ? -1.873 -22.776 -0.062 1.00 61.59 102 GLY A C 1
ATOM 805 O O . GLY A 1 102 ? -2.730 -23.599 -0.375 1.00 61.59 102 GLY A O 1
ATOM 806 N N . GLY A 1 103 ? -1.044 -22.251 -0.968 1.00 59.19 103 GLY A N 1
ATOM 807 C CA . GLY A 1 103 ? -0.966 -22.665 -2.369 1.00 59.19 103 GLY A CA 1
ATOM 808 C C . GLY A 1 103 ? -1.904 -21.930 -3.331 1.00 59.19 103 GLY A C 1
ATOM 809 O O . GLY A 1 103 ? -1.865 -22.221 -4.527 1.00 59.19 103 GLY A O 1
ATOM 810 N N . LYS A 1 104 ? -2.731 -20.975 -2.874 1.00 63.25 104 LYS A N 1
ATOM 811 C CA . LYS A 1 104 ? -3.651 -20.226 -3.752 1.00 63.25 104 LYS A CA 1
ATOM 812 C C . LYS A 1 104 ? -3.644 -18.727 -3.453 1.00 63.25 104 LYS A C 1
ATOM 814 O O . LYS A 1 104 ? -4.165 -18.285 -2.438 1.00 63.25 104 LYS A O 1
ATOM 819 N N . VAL A 1 105 ? -3.115 -17.940 -4.392 1.00 68.19 105 VAL A N 1
ATOM 820 C CA . VAL A 1 105 ? -3.257 -16.473 -4.384 1.00 68.19 105 VAL A CA 1
ATOM 821 C C . VAL A 1 105 ? -4.713 -16.118 -4.671 1.00 68.19 105 VAL A C 1
ATOM 823 O O . VAL A 1 105 ? -5.240 -16.484 -5.726 1.00 68.19 105 VAL A O 1
ATOM 826 N N . GLN A 1 106 ? -5.353 -15.375 -3.773 1.00 74.19 106 GLN A N 1
ATOM 827 C CA . GLN A 1 106 ? -6.733 -14.932 -3.965 1.00 74.19 106 GLN A CA 1
ATOM 828 C C . GLN A 1 106 ? -6.766 -13.570 -4.668 1.00 74.19 106 GLN A C 1
ATOM 830 O O . GLN A 1 106 ? -6.004 -12.656 -4.341 1.00 74.19 106 GLN A O 1
ATOM 835 N N . GLN A 1 107 ? -7.636 -13.436 -5.668 1.00 72.56 107 GLN A N 1
ATOM 836 C CA . GLN A 1 107 ? -7.688 -12.273 -6.558 1.00 72.56 107 GLN A CA 1
ATOM 837 C C . GLN A 1 107 ? -8.966 -11.462 -6.353 1.00 72.56 107 GLN A C 1
ATOM 839 O O . GLN A 1 107 ? -10.008 -12.013 -6.015 1.00 72.56 107 GLN A O 1
ATOM 844 N N . ARG A 1 108 ? -8.903 -10.152 -6.630 1.00 68.25 108 ARG A N 1
ATOM 845 C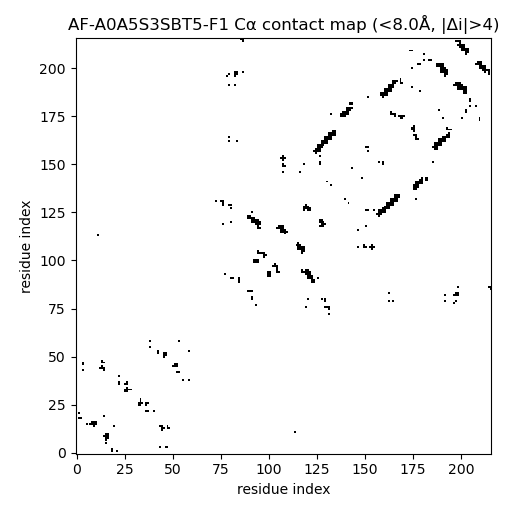 CA . ARG A 1 108 ? -10.056 -9.241 -6.503 1.00 68.25 108 ARG A CA 1
ATOM 846 C C . ARG A 1 108 ? -11.063 -9.315 -7.668 1.00 68.25 108 ARG A C 1
ATOM 848 O O . ARG A 1 108 ? -12.111 -8.685 -7.601 1.00 68.25 108 ARG A O 1
ATOM 855 N N . SER A 1 109 ? -10.757 -10.044 -8.750 1.00 58.59 109 SER A N 1
ATOM 856 C CA . SER A 1 109 ? -11.702 -10.305 -9.850 1.00 58.59 109 SER A CA 1
ATOM 857 C C . SER A 1 109 ? -11.402 -11.634 -10.552 1.00 58.59 109 SER A C 1
ATOM 859 O O . SER A 1 109 ? -10.268 -11.838 -10.988 1.00 58.59 109 SER A O 1
ATOM 861 N N . GLY A 1 110 ? -12.411 -12.496 -10.723 1.00 49.47 110 GLY A N 1
ATOM 862 C CA . GLY A 1 110 ? -12.288 -13.758 -11.469 1.00 49.47 110 GLY A CA 1
ATOM 863 C C . GLY A 1 110 ? -12.290 -13.608 -13.000 1.00 49.47 110 GLY A C 1
ATOM 864 O O . GLY A 1 110 ? -11.738 -14.461 -13.688 1.00 49.47 110 GLY A O 1
ATOM 865 N N . ASN A 1 111 ? -12.845 -12.508 -13.533 1.00 48.91 111 ASN A N 1
ATOM 866 C CA . ASN A 1 111 ? -13.223 -12.396 -14.955 1.00 48.91 111 ASN A CA 1
ATOM 867 C C . ASN A 1 111 ? -12.323 -11.494 -15.822 1.00 48.91 111 ASN A C 1
ATOM 869 O O . ASN A 1 111 ? -12.550 -11.396 -17.024 1.00 48.91 111 ASN A O 1
ATOM 873 N N . SER A 1 112 ? -11.316 -10.817 -15.261 1.00 45.06 112 SER A N 1
ATOM 874 C CA . SER A 1 112 ? -10.380 -9.998 -16.047 1.00 45.06 112 SER A CA 1
ATOM 875 C C . SER A 1 112 ? -9.051 -10.730 -16.209 1.00 45.06 112 SER A C 1
ATOM 877 O O . SER A 1 112 ? -8.410 -11.069 -15.217 1.00 45.06 112 SER A O 1
ATOM 879 N N . LEU A 1 113 ? -8.621 -10.970 -17.450 1.00 46.72 113 LEU A N 1
ATOM 880 C CA . LEU A 1 113 ? -7.278 -11.481 -17.750 1.00 46.72 113 LEU A CA 1
ATOM 881 C C . LEU A 1 113 ? -6.187 -10.408 -17.557 1.00 46.72 113 LEU A C 1
ATOM 883 O O . LEU A 1 113 ? -5.046 -10.768 -17.280 1.00 46.72 113 LEU A O 1
ATOM 887 N N . ASP A 1 114 ? -6.546 -9.119 -17.605 1.00 43.97 114 ASP A N 1
ATOM 888 C CA . ASP A 1 114 ? -5.587 -8.006 -17.687 1.00 43.97 114 ASP A CA 1
ATOM 889 C C . ASP A 1 114 ? -5.382 -7.213 -16.381 1.00 43.97 114 ASP A C 1
ATOM 891 O O . ASP A 1 114 ? -4.355 -6.554 -16.228 1.00 43.97 114 ASP A O 1
ATOM 895 N N . TYR A 1 115 ? -6.301 -7.293 -15.406 1.00 47.47 115 TYR A N 1
ATOM 896 C CA . TYR A 1 115 ? -6.229 -6.530 -14.142 1.00 47.47 115 TYR A CA 1
ATOM 897 C C . TYR A 1 115 ? -6.383 -7.398 -12.883 1.00 47.47 115 TYR A C 1
ATOM 899 O O . TYR A 1 115 ? -7.053 -7.031 -11.913 1.00 47.47 115 TYR A O 1
ATOM 907 N N . LYS A 1 116 ? -5.702 -8.546 -12.869 1.00 60.22 116 LYS A N 1
ATOM 908 C CA . LYS A 1 116 ? -5.608 -9.437 -11.703 1.00 60.22 116 LYS A CA 1
ATOM 909 C C . LYS A 1 116 ? -4.684 -8.855 -10.646 1.00 60.22 116 LYS A C 1
ATOM 911 O O . LYS A 1 116 ? -3.505 -9.176 -10.567 1.00 60.22 116 LYS A O 1
ATOM 916 N N . THR A 1 117 ? -5.226 -7.985 -9.817 1.00 62.91 117 THR A N 1
ATOM 917 C CA . THR A 1 117 ? -4.546 -7.547 -8.602 1.00 62.91 117 THR A CA 1
ATOM 918 C C . THR A 1 117 ? -5.121 -8.293 -7.405 1.00 62.91 117 THR A C 1
ATOM 920 O O . THR A 1 117 ? -6.277 -8.726 -7.389 1.00 62.91 117 THR A O 1
ATOM 923 N N . ARG A 1 118 ? -4.268 -8.469 -6.409 1.00 79.56 118 ARG A N 1
ATOM 924 C CA . ARG A 1 118 ? -4.521 -9.174 -5.161 1.00 79.56 118 ARG A CA 1
ATOM 925 C C . ARG A 1 118 ? -4.559 -8.163 -4.009 1.00 79.56 118 ARG A C 1
ATOM 927 O O . ARG A 1 118 ? -3.886 -7.141 -4.132 1.00 79.56 118 ARG A O 1
ATOM 934 N N . PRO A 1 119 ? -5.371 -8.373 -2.957 1.00 86.75 119 PRO A N 1
ATOM 935 C CA . PRO A 1 119 ? -5.124 -7.700 -1.6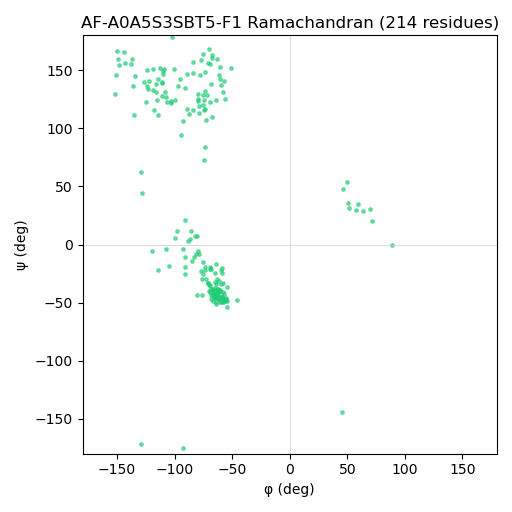84 1.00 86.75 119 PRO A CA 1
ATOM 936 C C . PRO A 1 119 ? -3.747 -8.109 -1.161 1.00 86.75 119 PRO A C 1
ATOM 938 O O . PRO A 1 119 ? -3.290 -9.210 -1.481 1.00 86.75 119 PRO A O 1
ATOM 941 N N . ASP A 1 120 ? -3.117 -7.244 -0.373 1.00 89.69 120 ASP A N 1
ATOM 942 C CA . ASP A 1 120 ? -1.780 -7.501 0.173 1.00 89.69 120 ASP A CA 1
ATOM 943 C C . ASP A 1 120 ? -1.815 -8.669 1.161 1.00 89.69 120 ASP A C 1
ATOM 945 O O . ASP A 1 120 ? -0.960 -9.557 1.120 1.00 89.69 120 ASP A O 1
ATOM 949 N N . SER A 1 121 ? -2.858 -8.716 1.998 1.00 91.75 121 SER A N 1
ATOM 950 C CA . SER A 1 121 ? -2.994 -9.747 3.027 1.00 91.75 121 SER A CA 1
ATOM 951 C C . SER A 1 121 ? -4.430 -10.207 3.229 1.00 91.75 121 SER A C 1
ATOM 953 O O . SER A 1 121 ? -5.393 -9.476 2.972 1.00 91.75 121 SER A O 1
ATOM 955 N N . LEU A 1 122 ? -4.568 -11.424 3.748 1.00 91.12 122 LEU A N 1
ATOM 956 C CA . LEU A 1 122 ? -5.847 -12.032 4.105 1.00 91.12 122 LEU A CA 1
ATOM 957 C C . LEU A 1 122 ? -5.753 -12.692 5.475 1.00 91.12 122 LEU A C 1
ATOM 959 O O . LEU A 1 122 ? -4.719 -13.257 5.818 1.00 91.12 122 LEU A O 1
ATOM 963 N N . GLY A 1 123 ? -6.843 -12.645 6.224 1.00 91.12 123 GLY A N 1
ATOM 964 C CA . GLY A 1 123 ? -7.069 -13.478 7.398 1.00 91.12 123 GLY A CA 1
ATOM 965 C C . GLY A 1 123 ? -8.428 -14.165 7.317 1.00 91.12 123 GLY A C 1
ATOM 966 O O . GLY A 1 123 ? -9.125 -14.100 6.293 1.00 91.12 123 GLY A O 1
ATOM 967 N N . ASP A 1 124 ? -8.823 -14.816 8.403 1.00 90.81 124 ASP A N 1
ATOM 968 C CA . ASP A 1 124 ? -10.110 -15.502 8.513 1.00 90.81 124 ASP A CA 1
ATOM 969 C C . ASP A 1 124 ? -11.283 -14.529 8.349 1.00 90.81 124 ASP A C 1
ATOM 971 O O . ASP A 1 124 ? -12.236 -14.828 7.628 1.00 90.81 124 ASP A O 1
ATOM 975 N N . THR A 1 125 ? -11.182 -13.324 8.915 1.00 94.50 125 THR A N 1
ATOM 976 C CA . THR A 1 125 ? -12.243 -12.306 8.874 1.00 94.50 125 THR A CA 1
ATOM 977 C C . THR A 1 125 ? -11.825 -11.005 8.197 1.00 94.50 125 THR A C 1
ATOM 979 O O . THR A 1 125 ? -12.668 -10.130 7.995 1.00 94.50 125 THR A O 1
ATOM 982 N N . ILE A 1 126 ? -10.551 -10.860 7.821 1.00 95.44 126 ILE A N 1
ATOM 983 C CA . ILE A 1 126 ? -9.989 -9.613 7.289 1.00 95.44 126 ILE A CA 1
ATOM 984 C C . ILE A 1 126 ? -9.520 -9.770 5.839 1.00 95.44 126 ILE A C 1
ATOM 986 O O . ILE A 1 126 ? -8.836 -10.726 5.480 1.00 95.44 126 ILE A O 1
ATOM 990 N N . VAL A 1 127 ? -9.816 -8.760 5.018 1.00 93.88 127 VAL A N 1
ATOM 991 C CA . VAL A 1 127 ? -9.068 -8.464 3.788 1.00 93.88 127 VAL A CA 1
ATOM 992 C C . VAL A 1 127 ? -8.313 -7.155 3.979 1.00 93.88 127 VAL A C 1
ATOM 994 O O . VAL A 1 127 ? -8.893 -6.150 4.395 1.00 93.88 127 VAL A O 1
ATOM 997 N N . HIS A 1 128 ? -7.010 -7.167 3.712 1.00 95.12 128 HIS A N 1
ATOM 998 C CA . HIS A 1 128 ? -6.107 -6.081 4.076 1.00 95.12 128 HIS A CA 1
ATOM 999 C C . HIS A 1 128 ? -5.363 -5.521 2.863 1.00 95.12 128 HIS A C 1
ATOM 1001 O O . HIS A 1 128 ? -4.813 -6.259 2.047 1.00 95.12 128 HIS A O 1
ATOM 1007 N N . GLU A 1 129 ? -5.341 -4.193 2.786 1.00 94.31 129 GLU A N 1
ATOM 1008 C CA . GLU A 1 129 ? -4.502 -3.411 1.882 1.00 94.31 129 GLU A CA 1
ATOM 1009 C C . GLU A 1 129 ? -3.633 -2.451 2.705 1.00 94.31 129 GLU A C 1
ATOM 1011 O O . GLU A 1 129 ? -4.101 -1.827 3.668 1.00 94.31 129 GLU A O 1
ATOM 1016 N N . HIS A 1 130 ? -2.383 -2.284 2.295 1.00 95.50 130 HIS A N 1
ATOM 1017 C CA . HIS A 1 130 ? -1.459 -1.305 2.829 1.00 95.50 130 HIS A CA 1
ATOM 1018 C C . HIS A 1 130 ? -1.155 -0.209 1.804 1.00 95.50 130 HIS A C 1
ATOM 1020 O O . HIS A 1 130 ? -0.944 -0.458 0.620 1.00 95.50 130 HIS A O 1
ATOM 1026 N N . LYS A 1 131 ? -1.099 1.043 2.263 1.00 94.62 131 LYS A N 1
ATOM 1027 C CA . LYS A 1 131 ? -0.580 2.173 1.488 1.00 94.62 131 LYS A CA 1
ATOM 1028 C C . LYS A 1 131 ? 0.528 2.862 2.266 1.00 94.62 131 LYS A C 1
ATOM 1030 O O . LYS A 1 131 ? 0.305 3.332 3.379 1.00 94.62 131 LYS A O 1
ATOM 1035 N N . HIS A 1 132 ? 1.696 2.946 1.649 1.00 94.25 132 HIS A N 1
ATOM 1036 C CA . HIS A 1 132 ? 2.846 3.650 2.189 1.00 94.25 132 HIS A CA 1
ATOM 1037 C C . HIS A 1 132 ? 3.141 4.902 1.359 1.00 94.25 132 HIS A C 1
ATOM 1039 O O . HIS A 1 132 ? 3.056 4.866 0.129 1.00 94.25 132 HIS A O 1
ATOM 1045 N N . PHE A 1 133 ? 3.489 5.992 2.036 1.00 93.38 133 PHE A N 1
ATOM 1046 C CA . PHE A 1 133 ? 3.798 7.275 1.422 1.00 93.38 133 PHE A CA 1
ATOM 1047 C C . PHE A 1 133 ? 5.242 7.686 1.665 1.00 93.38 133 PHE A C 1
ATOM 1049 O O . PHE A 1 133 ? 5.716 7.689 2.796 1.00 93.38 133 PHE A O 1
ATOM 1056 N N . THR A 1 134 ? 5.915 8.075 0.589 1.00 89.56 134 THR A N 1
ATOM 1057 C CA . THR A 1 134 ? 7.287 8.573 0.651 1.00 89.56 134 THR A CA 1
ATOM 1058 C C . THR A 1 134 ? 7.341 10.013 1.149 1.00 89.56 134 THR A C 1
ATOM 1060 O O . THR A 1 134 ? 6.363 10.754 1.019 1.00 89.56 134 THR A O 1
ATOM 1063 N N . ALA A 1 135 ? 8.503 10.437 1.652 1.00 86.94 135 ALA A N 1
ATOM 1064 C CA . ALA A 1 135 ? 8.711 11.792 2.174 1.00 86.94 135 ALA A CA 1
ATOM 1065 C C . ALA A 1 135 ? 8.442 12.915 1.151 1.00 86.94 135 ALA A C 1
ATOM 1067 O O . ALA A 1 135 ? 8.107 14.034 1.528 1.00 86.94 135 ALA A O 1
ATOM 1068 N N . GLU A 1 136 ? 8.543 12.608 -0.145 1.00 85.56 136 GLU A N 1
ATOM 1069 C CA . GLU A 1 136 ? 8.248 13.537 -1.243 1.00 85.56 136 GLU A CA 1
ATOM 1070 C C . GLU A 1 136 ? 6.752 13.880 -1.357 1.00 85.56 136 GLU A C 1
ATOM 1072 O O . GLU A 1 136 ? 6.388 14.908 -1.926 1.00 8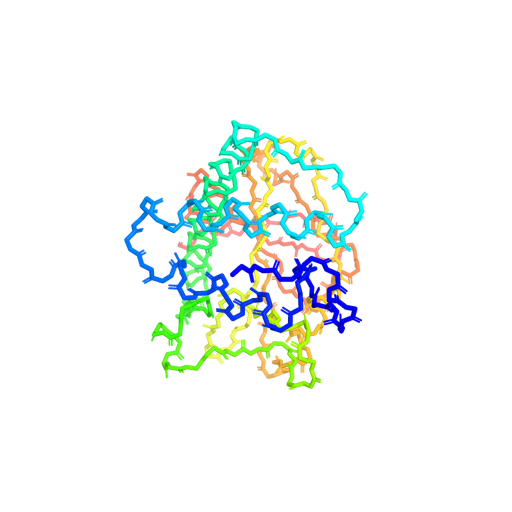5.56 136 GLU A O 1
ATOM 1077 N N . ASN A 1 137 ? 5.871 13.036 -0.813 1.00 81.75 137 ASN A N 1
ATOM 1078 C CA . ASN A 1 137 ? 4.432 13.264 -0.820 1.00 81.75 137 ASN A CA 1
ATOM 1079 C C . ASN A 1 137 ? 4.005 13.949 0.481 1.00 81.75 137 ASN A C 1
ATOM 1081 O O . ASN A 1 137 ? 3.716 13.281 1.474 1.00 81.75 137 ASN A O 1
ATOM 1085 N N . SER A 1 138 ? 3.922 15.280 0.471 1.00 73.12 138 SER A N 1
ATOM 1086 C CA . SER A 1 138 ? 3.393 16.038 1.606 1.00 73.12 138 SER A CA 1
ATOM 1087 C C . SER A 1 138 ? 1.859 15.938 1.675 1.00 73.12 138 SER A C 1
ATOM 1089 O O . SER A 1 138 ? 1.148 16.148 0.694 1.00 73.12 138 SER A O 1
ATOM 1091 N N . ASN A 1 139 ? 1.333 15.582 2.851 1.00 80.69 139 ASN A N 1
ATOM 1092 C CA . ASN A 1 139 ? -0.101 15.415 3.137 1.00 80.69 139 ASN A CA 1
ATOM 1093 C C . ASN A 1 139 ? -0.902 14.535 2.144 1.00 80.69 139 ASN A C 1
ATOM 1095 O O . ASN A 1 139 ? -1.928 14.972 1.602 1.00 80.69 139 ASN A O 1
ATOM 1099 N N . PRO A 1 140 ? -0.479 13.287 1.878 1.00 92.19 140 PRO A N 1
ATOM 1100 C CA . PRO A 1 140 ? -1.100 12.487 0.843 1.00 92.19 140 PRO A CA 1
ATOM 1101 C C . PRO A 1 140 ? -2.478 11.962 1.251 1.00 92.19 140 PRO A C 1
ATOM 1103 O O . PRO A 1 140 ? -2.762 11.650 2.416 1.00 92.19 140 PRO A O 1
ATOM 1106 N N . VAL A 1 141 ? -3.337 11.822 0.237 1.00 94.38 141 VAL A N 1
ATOM 1107 C CA . VAL A 1 141 ? -4.724 11.374 0.384 1.00 94.38 141 VAL A CA 1
ATOM 1108 C C . VAL A 1 141 ? -4.939 10.028 -0.309 1.00 94.38 141 VAL A C 1
ATOM 1110 O O . VAL A 1 141 ? -4.721 9.905 -1.513 1.00 94.38 141 VAL A O 1
ATOM 1113 N N . VAL A 1 142 ? -5.438 9.020 0.418 1.00 94.75 142 VAL A N 1
ATOM 1114 C CA . VAL A 1 142 ? -5.882 7.749 -0.191 1.00 94.75 142 VAL A CA 1
ATOM 1115 C C . VAL A 1 142 ? -7.318 7.886 -0.691 1.00 94.75 142 VAL A C 1
ATOM 1117 O O . VAL A 1 142 ? -8.257 8.032 0.092 1.00 94.75 142 VAL A O 1
ATOM 1120 N N . TYR A 1 143 ? -7.523 7.791 -2.000 1.00 94.25 143 TYR A N 1
ATOM 1121 C CA . TYR A 1 143 ? -8.858 7.829 -2.600 1.00 94.25 143 TYR A CA 1
ATOM 1122 C C . TYR A 1 143 ? -9.553 6.463 -2.591 1.00 94.25 143 TYR A C 1
ATOM 1124 O O . TYR A 1 143 ? -8.899 5.421 -2.556 1.00 94.25 143 TYR A O 1
ATOM 1132 N N . ASN A 1 144 ? -10.891 6.452 -2.661 1.00 93.38 144 ASN A N 1
ATOM 1133 C CA . ASN A 1 144 ? -11.674 5.221 -2.801 1.00 93.38 144 ASN A CA 1
ATOM 1134 C C . ASN A 1 144 ? -11.569 4.658 -4.232 1.00 93.38 144 ASN A C 1
ATOM 1136 O O . ASN A 1 144 ? -12.487 4.780 -5.052 1.00 93.38 144 ASN A O 1
ATOM 1140 N N . THR A 1 145 ? -10.399 4.103 -4.551 1.00 90.38 145 THR A N 1
ATOM 1141 C CA . THR A 1 145 ? -10.050 3.617 -5.888 1.00 90.38 145 THR A CA 1
ATOM 1142 C C . THR A 1 145 ? -10.874 2.390 -6.285 1.00 90.38 145 THR A C 1
ATOM 1144 O O . THR A 1 145 ? -11.457 1.694 -5.450 1.00 90.38 145 THR A O 1
ATOM 1147 N N . LYS A 1 146 ? -10.893 2.082 -7.589 1.00 86.06 146 LYS A N 1
ATOM 1148 C CA . LYS A 1 146 ? -11.502 0.850 -8.114 1.00 86.06 146 LYS A CA 1
ATOM 1149 C C . LYS A 1 146 ? -10.933 -0.405 -7.435 1.00 86.06 146 LYS A C 1
ATOM 1151 O O . LYS A 1 146 ? -11.702 -1.307 -7.135 1.00 86.06 146 LYS A O 1
ATOM 1156 N N . GLN A 1 147 ? -9.636 -0.414 -7.109 1.00 85.38 147 GLN A N 1
ATOM 1157 C CA . GLN A 1 147 ? -8.986 -1.495 -6.359 1.00 85.38 147 GLN A CA 1
ATOM 1158 C C . GLN A 1 147 ? -9.680 -1.784 -5.027 1.00 85.38 147 GLN A C 1
ATOM 1160 O O . GLN A 1 147 ? -10.065 -2.924 -4.784 1.00 85.38 147 GLN A O 1
ATOM 1165 N N . LEU A 1 148 ? -9.866 -0.762 -4.185 1.00 90.00 148 LEU A N 1
ATOM 1166 C CA . LEU A 1 148 ? -10.473 -0.938 -2.862 1.00 90.00 148 LEU A CA 1
ATOM 1167 C C . LEU A 1 148 ? -11.931 -1.402 -2.981 1.00 90.00 148 LEU A C 1
ATOM 1169 O O . LEU A 1 148 ? -12.372 -2.288 -2.253 1.00 90.00 148 LEU A O 1
ATOM 1173 N N . LYS A 1 149 ? -12.667 -0.849 -3.953 1.00 90.12 149 LYS A N 1
ATOM 1174 C CA . LYS A 1 149 ? -14.055 -1.241 -4.242 1.00 90.12 149 LYS A CA 1
ATOM 1175 C C . LYS A 1 149 ? -14.163 -2.699 -4.687 1.00 90.12 149 LYS A C 1
ATOM 1177 O O . LYS A 1 149 ? -15.058 -3.406 -4.239 1.00 90.12 149 LYS A O 1
ATOM 1182 N N . GLU A 1 150 ? -13.278 -3.148 -5.571 1.00 86.69 150 GLU A N 1
ATOM 1183 C CA . GLU A 1 150 ? -13.267 -4.530 -6.061 1.00 86.69 150 GLU A CA 1
ATOM 1184 C C . GLU A 1 150 ? -12.866 -5.523 -4.973 1.00 86.69 150 GLU A C 1
ATOM 1186 O O . GLU A 1 150 ? -13.487 -6.573 -4.876 1.00 86.69 150 GLU A O 1
ATOM 1191 N N . GLN A 1 151 ? -11.909 -5.182 -4.105 1.00 87.69 151 GLN A N 1
ATOM 1192 C CA . GLN A 1 151 ? -11.560 -6.031 -2.961 1.00 87.69 151 GLN A CA 1
ATOM 1193 C C . GLN A 1 151 ? -12.759 -6.262 -2.041 1.00 87.69 151 GLN A C 1
ATOM 1195 O O . GLN A 1 151 ? -13.049 -7.402 -1.698 1.00 87.69 151 GLN A O 1
ATOM 1200 N N . ARG A 1 152 ? -13.508 -5.207 -1.701 1.00 90.06 152 ARG A N 1
ATOM 1201 C CA . ARG A 1 152 ? -14.729 -5.340 -0.889 1.00 90.06 152 ARG A CA 1
ATOM 1202 C C . ARG A 1 152 ? -15.783 -6.227 -1.550 1.00 90.06 152 ARG A C 1
ATOM 1204 O O . ARG A 1 152 ? -16.421 -7.020 -0.875 1.00 90.06 152 ARG A O 1
ATOM 1211 N N . LYS A 1 153 ? -15.949 -6.116 -2.871 1.00 87.88 153 LYS A N 1
ATOM 1212 C CA . LYS A 1 153 ? -16.883 -6.961 -3.633 1.00 87.88 153 LYS A CA 1
ATOM 1213 C C . LYS A 1 153 ? -16.435 -8.419 -3.719 1.00 87.88 153 LYS A C 1
ATOM 1215 O O . LYS A 1 153 ? -17.286 -9.297 -3.747 1.00 87.88 153 LYS A O 1
ATOM 1220 N N . ALA A 1 154 ? -15.130 -8.666 -3.805 1.00 85.94 154 ALA A N 1
ATOM 1221 C CA . ALA A 1 154 ? -14.566 -10.009 -3.902 1.00 85.94 154 ALA A CA 1
ATOM 1222 C C . ALA A 1 154 ? -14.592 -10.767 -2.567 1.00 85.94 154 ALA A C 1
ATOM 1224 O O . ALA A 1 154 ? -14.627 -11.993 -2.576 1.00 85.94 154 ALA A O 1
ATOM 1225 N N . PHE A 1 155 ? -14.598 -10.042 -1.444 1.00 87.75 155 PHE A N 1
ATOM 1226 C CA . PHE A 1 155 ? -14.595 -10.599 -0.089 1.00 87.75 155 PHE A CA 1
ATOM 1227 C C . PHE A 1 155 ? -15.710 -9.972 0.770 1.00 87.75 155 PHE A C 1
ATOM 1229 O O . PHE A 1 155 ? -15.412 -9.274 1.741 1.00 87.75 155 PHE A O 1
ATOM 1236 N N . PRO A 1 156 ? -16.994 -10.154 0.402 1.00 89.12 156 PRO A N 1
ATOM 1237 C CA . PRO A 1 156 ? -18.119 -9.494 1.072 1.00 89.12 156 PRO A CA 1
ATOM 1238 C C . PRO A 1 156 ? -18.363 -10.003 2.502 1.00 89.12 156 PRO A C 1
ATOM 1240 O O . PRO A 1 156 ? -19.007 -9.324 3.298 1.00 89.12 156 PRO A O 1
ATOM 1243 N N . ASP A 1 157 ? -17.854 -11.190 2.825 1.00 91.06 157 ASP A N 1
ATOM 1244 C CA . ASP A 1 157 ? -17.895 -11.843 4.133 1.00 91.06 157 ASP A CA 1
ATOM 1245 C C . ASP A 1 157 ? -16.778 -11.370 5.083 1.00 91.06 157 ASP A C 1
ATOM 1247 O O . ASP A 1 157 ? -16.817 -11.660 6.280 1.00 91.06 157 ASP A O 1
ATOM 1251 N N . LYS A 1 158 ? -15.795 -10.615 4.574 1.00 93.12 158 LYS A N 1
ATOM 1252 C CA . LYS A 1 158 ? -14.641 -10.128 5.338 1.00 93.12 158 LYS A CA 1
ATOM 1253 C C . LYS A 1 158 ? -14.701 -8.621 5.556 1.00 93.12 158 LYS A C 1
ATOM 1255 O O . LYS A 1 158 ? -15.168 -7.842 4.726 1.00 93.12 158 LYS A O 1
ATOM 1260 N N . LYS A 1 159 ? -14.141 -8.175 6.677 1.00 95.69 159 LYS A N 1
ATOM 1261 C CA . LYS A 1 159 ? -13.926 -6.756 6.965 1.00 95.69 159 LYS A CA 1
ATOM 1262 C C . LYS A 1 159 ? -12.765 -6.244 6.128 1.00 95.69 159 LYS A C 1
ATOM 1264 O O . LYS A 1 159 ? -11.650 -6.757 6.218 1.00 95.69 159 LYS A O 1
ATOM 1269 N N . HIS A 1 160 ? -13.011 -5.188 5.359 1.00 95.88 160 HIS A N 1
ATOM 1270 C CA . HIS A 1 160 ? -11.946 -4.505 4.636 1.00 95.88 160 HIS A CA 1
ATOM 1271 C C . HIS A 1 160 ? -11.177 -3.573 5.568 1.00 95.88 160 HIS A C 1
ATOM 1273 O O . HIS A 1 160 ? -11.754 -2.696 6.218 1.00 95.88 160 HIS A O 1
ATOM 1279 N N . MET A 1 161 ? -9.867 -3.781 5.637 1.00 97.06 161 MET A N 1
ATOM 1280 C CA . MET A 1 161 ? -8.951 -2.983 6.437 1.00 97.06 161 MET A CA 1
ATOM 1281 C C . MET A 1 161 ? -7.915 -2.317 5.548 1.00 97.06 161 MET A C 1
ATOM 1283 O O . MET A 1 161 ? -7.288 -2.952 4.701 1.00 97.06 161 MET A O 1
ATOM 1287 N N . LEU A 1 162 ? -7.711 -1.025 5.782 1.00 97.50 162 LEU A N 1
ATOM 1288 C CA . LEU A 1 162 ? -6.703 -0.225 5.106 1.00 97.50 162 LEU A CA 1
ATOM 1289 C C . LEU A 1 162 ? -5.710 0.281 6.146 1.00 97.50 162 LEU A C 1
ATOM 1291 O O . LEU A 1 162 ? -6.077 1.077 7.012 1.00 97.50 162 LEU A O 1
ATOM 1295 N N . THR A 1 163 ? -4.452 -0.141 6.057 1.00 97.69 163 THR A N 1
ATOM 1296 C CA . THR A 1 163 ? -3.382 0.486 6.843 1.00 97.69 163 THR A CA 1
ATOM 1297 C C . THR A 1 163 ? -2.655 1.521 6.000 1.00 97.69 163 THR A C 1
ATOM 1299 O O . THR A 1 163 ? -2.323 1.280 4.842 1.00 97.69 163 THR A O 1
ATOM 1302 N N . MET A 1 164 ? -2.384 2.676 6.592 1.00 97.50 164 MET A N 1
ATOM 1303 C CA . MET A 1 164 ? -1.604 3.752 5.989 1.00 97.50 164 MET A CA 1
ATOM 1304 C C . MET A 1 164 ? -0.309 3.949 6.778 1.00 97.50 164 MET A C 1
ATOM 1306 O O . MET A 1 164 ? -0.328 3.823 8.000 1.00 97.50 164 MET A O 1
ATOM 1310 N N . SER A 1 165 ? 0.798 4.245 6.106 1.00 96.50 165 SER A N 1
ATOM 1311 C CA . SER A 1 165 ? 2.077 4.617 6.728 1.00 96.50 165 SER A CA 1
ATOM 1312 C C . SER A 1 165 ? 2.785 5.680 5.891 1.00 96.50 165 SER A C 1
ATOM 1314 O O . SER A 1 165 ? 2.406 5.931 4.745 1.00 96.50 165 SER A O 1
ATOM 1316 N N . SER A 1 166 ? 3.797 6.327 6.462 1.00 95.06 166 SER A N 1
ATOM 1317 C CA . SER A 1 166 ? 4.522 7.417 5.814 1.00 95.06 166 SER A CA 1
ATOM 1318 C C . SER A 1 166 ? 5.968 7.477 6.296 1.00 95.06 166 SER A C 1
ATOM 1320 O O . SER A 1 166 ? 6.227 7.198 7.466 1.00 95.06 166 SER A O 1
ATOM 1322 N N . ASP A 1 167 ? 6.892 7.857 5.416 1.00 93.19 167 ASP A N 1
ATOM 1323 C CA . ASP A 1 167 ? 8.265 8.222 5.796 1.00 93.19 167 ASP A CA 1
ATOM 1324 C C . ASP A 1 167 ? 8.291 9.485 6.666 1.00 93.19 167 ASP A C 1
ATOM 1326 O O . ASP A 1 167 ? 9.144 9.626 7.537 1.00 93.19 167 ASP A O 1
ATOM 1330 N N . LEU A 1 168 ? 7.347 10.408 6.442 1.00 93.50 168 LEU A N 1
ATOM 1331 C CA . LEU A 1 168 ? 7.191 11.576 7.306 1.00 93.50 168 LEU A CA 1
ATOM 1332 C C . LEU A 1 168 ? 6.689 11.153 8.699 1.00 93.50 168 LEU A C 1
ATOM 1334 O O . LEU A 1 168 ? 5.771 10.326 8.786 1.00 93.50 168 LEU A O 1
ATOM 1338 N N . PRO A 1 169 ? 7.236 11.737 9.780 1.00 91.75 169 PRO A N 1
ATOM 1339 C CA . PRO A 1 169 ? 6.789 11.457 11.136 1.00 91.75 169 PRO A CA 1
ATOM 1340 C C . PRO A 1 169 ? 5.396 12.044 11.401 1.00 91.75 169 PRO A C 1
ATOM 1342 O O . PRO A 1 169 ? 4.868 12.861 10.646 1.00 91.75 169 PRO A O 1
ATOM 1345 N N . CYS A 1 170 ? 4.787 11.645 12.519 1.00 92.50 170 CYS A N 1
ATOM 1346 C CA . CYS A 1 170 ? 3.564 12.294 12.989 1.00 92.50 170 CYS A CA 1
ATOM 1347 C C . CYS A 1 170 ? 3.879 13.675 13.580 1.00 92.50 170 CYS A C 1
ATOM 1349 O O . CYS A 1 170 ? 4.507 13.764 14.637 1.00 92.50 170 CYS A O 1
ATOM 1351 N N . GLU A 1 171 ? 3.358 14.743 12.985 1.00 91.19 171 GLU A N 1
ATOM 1352 C CA . GLU A 1 171 ? 3.482 16.098 13.528 1.00 91.19 171 GLU A CA 1
ATOM 1353 C C . GLU A 1 171 ? 2.466 16.319 14.650 1.00 91.19 171 GLU A C 1
ATOM 1355 O O . GLU A 1 171 ? 1.271 16.081 14.479 1.00 91.19 171 GLU A O 1
ATOM 1360 N N . ASN A 1 172 ? 2.927 16.734 15.835 1.00 91.19 172 ASN A N 1
ATOM 1361 C CA . ASN A 1 172 ? 2.079 16.907 17.028 1.00 91.19 172 ASN A CA 1
ATOM 1362 C C . ASN A 1 172 ? 1.214 15.670 17.350 1.00 91.19 172 ASN A C 1
ATOM 1364 O O . ASN A 1 172 ? 0.106 15.758 17.883 1.00 91.19 172 ASN A O 1
ATOM 1368 N N . GLY A 1 173 ? 1.732 14.483 17.017 1.00 90.25 173 GLY A N 1
ATOM 1369 C CA . GLY A 1 173 ? 1.023 13.221 17.182 1.00 90.25 173 GLY A CA 1
ATOM 1370 C C . GLY A 1 173 ? -0.129 13.005 16.200 1.00 90.25 173 GLY A C 1
ATOM 1371 O O . GLY A 1 173 ? -0.988 12.181 16.499 1.00 90.25 173 GLY A O 1
ATOM 1372 N N . VAL A 1 174 ? -0.161 13.714 15.070 1.00 94.00 174 VAL A N 1
ATOM 1373 C CA . VAL A 1 174 ? -1.118 13.521 13.975 1.00 94.00 174 VAL A CA 1
ATOM 1374 C C . VAL A 1 174 ? -0.401 12.869 12.789 1.00 94.00 174 VAL A C 1
ATOM 1376 O O . VAL A 1 174 ? 0.620 13.389 12.341 1.00 94.00 174 VAL A O 1
ATOM 1379 N N . PRO A 1 175 ? -0.910 11.744 12.257 1.00 95.94 175 PRO A N 1
ATOM 1380 C CA . PRO A 1 175 ? -0.359 11.147 11.048 1.00 95.94 175 PRO A CA 1
ATOM 1381 C C . PRO A 1 175 ? -0.363 12.111 9.852 1.00 95.94 175 PRO A C 1
ATOM 1383 O O . PRO A 1 175 ? -1.368 12.793 9.634 1.00 95.94 175 PRO A O 1
ATOM 1386 N N . PRO A 1 176 ? 0.690 12.109 9.018 1.00 95.31 176 PRO A N 1
ATOM 1387 C CA . PRO A 1 176 ? 0.861 13.067 7.926 1.00 95.31 176 PRO A CA 1
ATOM 1388 C C . PRO A 1 176 ? 0.047 12.715 6.675 1.00 95.31 176 PRO A C 1
ATOM 1390 O O . PRO A 1 176 ? 0.237 13.330 5.641 1.00 95.31 176 PRO A O 1
ATOM 1393 N N . CYS A 1 177 ? -0.830 11.713 6.723 1.00 95.19 177 CYS A N 1
ATOM 1394 C CA . CYS A 1 177 ? -1.614 11.236 5.584 1.00 95.19 177 CYS A CA 1
ATOM 1395 C C . CYS A 1 177 ? -3.057 10.976 6.017 1.00 95.19 177 CYS A C 1
ATOM 1397 O O . CYS A 1 177 ? -3.322 10.780 7.203 1.00 95.19 177 CYS A O 1
ATOM 1399 N N . ARG A 1 178 ? -4.010 10.944 5.082 1.00 95.81 178 ARG A N 1
ATOM 1400 C CA . ARG A 1 178 ? -5.421 10.664 5.412 1.00 95.81 178 ARG A CA 1
ATOM 1401 C C . ARG A 1 178 ? -6.168 9.937 4.298 1.00 95.81 178 ARG A C 1
ATOM 1403 O O . ARG A 1 178 ? -5.827 10.086 3.127 1.00 95.81 178 ARG A O 1
ATOM 1410 N N . PRO A 1 179 ? -7.224 9.176 4.605 1.00 96.06 179 PRO A N 1
ATOM 1411 C CA . PRO A 1 179 ? -8.143 8.732 3.571 1.00 96.06 179 PRO A CA 1
ATOM 1412 C C . PRO A 1 179 ? -8.979 9.911 3.047 1.00 96.06 179 PRO A C 1
ATOM 1414 O O . PRO A 1 179 ? -9.211 10.915 3.725 1.00 96.06 179 PRO A O 1
ATOM 1417 N N . SER A 1 180 ? -9.470 9.776 1.821 1.00 94.75 180 SER A N 1
ATOM 1418 C CA . SER A 1 180 ? -10.510 10.645 1.277 1.00 94.75 180 SER A CA 1
ATOM 1419 C C . SER A 1 180 ? -11.847 10.383 1.977 1.00 94.75 180 SER A C 1
ATOM 1421 O O . SER A 1 180 ? -12.131 9.264 2.415 1.00 94.75 180 SER A O 1
ATOM 1423 N N . SER A 1 181 ? -12.728 11.384 1.980 1.00 89.38 181 SER A N 1
ATOM 1424 C CA . SER A 1 181 ? -14.093 11.262 2.512 1.00 89.38 181 SER A CA 1
ATOM 1425 C C . SER A 1 181 ? -14.922 10.175 1.813 1.00 89.38 181 SER A C 1
ATOM 1427 O O . SER A 1 181 ? -15.888 9.671 2.380 1.00 89.38 181 SER A O 1
ATOM 1429 N N . THR A 1 182 ? -14.526 9.769 0.602 1.00 90.94 182 THR A N 1
ATOM 1430 C CA . THR A 1 182 ? -15.221 8.754 -0.201 1.00 90.94 182 THR A CA 1
ATOM 1431 C C . THR A 1 182 ? -15.005 7.316 0.267 1.00 90.94 182 THR A C 1
ATOM 1433 O O . THR A 1 182 ? -15.759 6.450 -0.164 1.00 90.94 182 THR A O 1
ATOM 1436 N N . ILE A 1 183 ? -14.015 7.039 1.127 1.00 90.31 183 ILE A N 1
ATOM 1437 C CA . ILE A 1 183 ? -13.797 5.693 1.697 1.00 90.31 183 ILE A CA 1
ATOM 1438 C C . ILE A 1 183 ? -14.879 5.349 2.737 1.00 90.31 183 ILE A C 1
ATOM 1440 O O . ILE A 1 183 ? -15.268 4.190 2.853 1.00 90.31 183 ILE A O 1
ATOM 1444 N N . LYS A 1 184 ? -15.425 6.364 3.428 1.00 86.88 184 LYS A N 1
ATOM 1445 C CA . LYS A 1 184 ? -16.508 6.239 4.421 1.00 86.88 184 LYS A CA 1
ATOM 1446 C C . LYS A 1 184 ? -16.273 5.077 5.407 1.00 86.88 184 LYS A C 1
ATOM 1448 O O . LYS A 1 184 ? -15.143 4.842 5.820 1.00 86.88 184 LYS A O 1
ATOM 1453 N N . GLU A 1 185 ? -17.343 4.403 5.824 1.00 88.06 185 GLU A N 1
ATOM 1454 C CA . GLU A 1 185 ? -17.334 3.264 6.750 1.00 88.06 185 GLU A CA 1
ATOM 1455 C C . GLU A 1 185 ? -17.118 1.919 6.028 1.00 88.06 185 GLU A C 1
ATOM 1457 O O . GLU A 1 185 ? -17.143 0.873 6.665 1.00 88.06 185 GLU A O 1
ATOM 1462 N N . GLU A 1 186 ? -16.872 1.934 4.710 1.00 91.31 186 GLU A N 1
ATOM 1463 C CA . GLU A 1 186 ? -16.651 0.717 3.911 1.00 91.31 186 GLU A CA 1
ATOM 1464 C C . GLU A 1 186 ? -15.323 0.020 4.253 1.00 91.31 186 GLU A C 1
ATOM 1466 O O . GLU A 1 186 ? -15.146 -1.159 3.952 1.00 91.3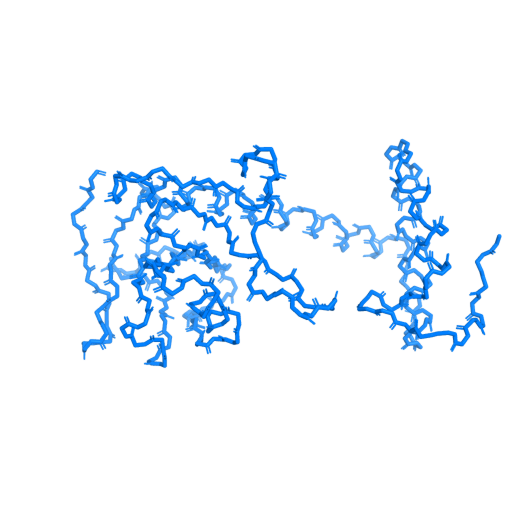1 186 GLU A O 1
ATOM 1471 N N . SER A 1 187 ? -14.384 0.756 4.851 1.00 94.94 187 SER A N 1
ATOM 1472 C CA . SER A 1 187 ? -13.079 0.257 5.271 1.00 94.94 187 SER A CA 1
ATOM 1473 C C . SER A 1 187 ? -12.747 0.767 6.667 1.00 94.94 187 SER A C 1
ATOM 1475 O O . SER A 1 187 ? -12.891 1.957 6.957 1.00 94.94 187 SER A O 1
ATOM 1477 N N . GLU A 1 188 ? -12.215 -0.104 7.521 1.00 97.12 188 GLU A N 1
ATOM 1478 C CA . GLU A 1 188 ? -11.561 0.352 8.743 1.00 97.12 188 GLU A CA 1
ATOM 1479 C C . GLU A 1 188 ? -10.155 0.855 8.400 1.00 97.12 188 GLU A C 1
ATOM 1481 O O . GLU A 1 188 ? -9.292 0.080 7.988 1.00 97.12 188 GLU A O 1
ATOM 1486 N N . VAL A 1 189 ? -9.931 2.163 8.560 1.00 97.94 189 VAL A N 1
ATOM 1487 C CA . VAL A 1 189 ? -8.650 2.795 8.226 1.00 97.94 189 VAL A CA 1
ATOM 1488 C C . VAL A 1 189 ? -7.813 3.007 9.483 1.00 97.94 189 VAL A C 1
ATOM 1490 O O . VAL A 1 189 ? -8.250 3.659 10.438 1.00 97.94 189 VAL A O 1
ATOM 1493 N N . LEU A 1 190 ? -6.597 2.472 9.467 1.00 97.88 190 LEU A N 1
ATOM 1494 C CA . LEU A 1 190 ? -5.643 2.489 10.571 1.00 97.88 190 LEU A CA 1
ATOM 1495 C C . LEU A 1 190 ? -4.321 3.109 10.116 1.00 97.88 190 LEU A C 1
ATOM 1497 O O . LEU A 1 190 ? -3.944 2.988 8.952 1.00 97.88 190 LEU A O 1
ATOM 1501 N N . TYR A 1 191 ? -3.603 3.747 11.034 1.00 97.81 191 TYR A N 1
ATOM 1502 C CA . TYR A 1 191 ? -2.263 4.266 10.769 1.00 97.81 191 TYR A CA 1
ATOM 1503 C C . TYR A 1 191 ? -1.203 3.407 11.455 1.00 97.81 191 TYR A C 1
ATOM 1505 O O . TYR A 1 191 ? -1.237 3.243 12.679 1.00 97.81 191 TYR A O 1
ATOM 1513 N N . TYR A 1 192 ? -0.270 2.890 10.658 1.00 97.31 192 TYR A N 1
ATOM 1514 C CA . TYR A 1 192 ? 0.960 2.254 11.106 1.00 97.31 192 TYR A CA 1
ATOM 1515 C C . TYR A 1 192 ? 2.054 3.314 11.251 1.00 97.31 192 TYR A C 1
ATOM 1517 O O . TYR A 1 192 ? 2.443 3.964 10.282 1.00 97.31 192 TYR A O 1
ATOM 1525 N N . ASP A 1 193 ? 2.523 3.491 12.482 1.00 95.38 193 ASP A N 1
ATOM 1526 C CA . ASP A 1 193 ? 3.597 4.417 12.819 1.00 95.38 193 ASP A CA 1
ATOM 1527 C C . ASP A 1 193 ? 4.942 3.705 12.654 1.00 95.38 193 ASP A C 1
ATOM 1529 O O . ASP A 1 193 ? 5.250 2.762 13.390 1.00 95.38 193 ASP A O 1
ATOM 1533 N N . ASN A 1 194 ? 5.718 4.151 11.664 1.00 92.06 194 ASN A N 1
ATOM 1534 C CA . ASN A 1 194 ? 7.001 3.558 11.307 1.00 92.06 194 ASN A CA 1
ATOM 1535 C C . ASN A 1 194 ? 8.034 3.664 12.436 1.00 92.06 194 ASN A C 1
ATOM 1537 O O . ASN A 1 194 ? 8.865 2.763 12.548 1.00 92.06 194 ASN A O 1
ATOM 1541 N N . ASP A 1 195 ? 7.969 4.688 13.285 1.00 91.19 195 ASP A N 1
ATOM 1542 C CA . ASP A 1 195 ? 8.921 4.877 14.384 1.00 91.19 195 ASP A CA 1
ATOM 1543 C C . ASP A 1 195 ? 8.546 3.990 15.568 1.00 91.19 195 ASP A C 1
ATOM 1545 O O . ASP A 1 195 ? 9.385 3.300 16.144 1.00 91.19 195 ASP A O 1
ATOM 1549 N N . LYS A 1 196 ? 7.249 3.942 15.896 1.00 92.69 196 LYS A N 1
ATOM 1550 C CA . LYS A 1 196 ? 6.741 3.124 17.011 1.00 92.69 196 LYS A CA 1
ATOM 1551 C C . LYS A 1 196 ? 6.534 1.653 16.658 1.00 92.69 196 LYS A C 1
ATOM 1553 O O . LYS A 1 196 ? 6.205 0.859 17.536 1.00 92.69 196 LYS A O 1
ATOM 1558 N N . LYS A 1 197 ? 6.659 1.295 15.378 1.00 93.94 197 LYS A N 1
ATOM 1559 C CA . LYS A 1 197 ? 6.433 -0.054 14.834 1.00 93.94 197 LYS A CA 1
ATOM 1560 C C . LYS A 1 197 ? 5.091 -0.667 15.261 1.00 93.94 197 LYS A C 1
ATOM 1562 O O . LYS A 1 197 ? 4.986 -1.878 15.445 1.00 93.94 197 LYS A O 1
ATOM 1567 N N . THR A 1 198 ? 4.045 0.151 15.386 1.00 95.88 198 THR A N 1
ATOM 1568 C CA . THR A 1 198 ? 2.712 -0.300 15.816 1.00 95.88 198 THR A CA 1
ATOM 1569 C C . THR A 1 198 ? 1.592 0.548 15.215 1.00 95.88 198 THR A C 1
ATOM 1571 O O . THR A 1 198 ? 1.823 1.631 14.671 1.00 95.88 198 THR A O 1
ATOM 1574 N N . ILE A 1 199 ? 0.357 0.056 15.313 1.00 97.69 199 ILE A N 1
ATOM 1575 C CA . ILE A 1 199 ? -0.835 0.827 14.962 1.00 97.69 199 ILE A CA 1
ATOM 1576 C C . ILE A 1 199 ? -1.109 1.845 16.069 1.00 97.69 199 ILE A C 1
ATOM 1578 O O . ILE A 1 199 ? -1.343 1.477 17.220 1.00 97.69 199 ILE A O 1
ATOM 1582 N N . THR A 1 200 ? -1.112 3.128 15.717 1.00 97.06 200 THR A N 1
ATOM 1583 C CA . THR A 1 200 ? -1.254 4.226 16.692 1.00 97.06 200 THR A CA 1
ATOM 1584 C C . THR A 1 200 ? -2.540 5.018 16.528 1.00 97.06 200 THR A C 1
ATOM 1586 O O . THR A 1 200 ? -2.999 5.637 17.489 1.00 97.06 200 THR A O 1
ATOM 1589 N N . HIS A 1 201 ? -3.156 4.987 15.341 1.00 97.81 201 HIS A N 1
ATOM 1590 C CA . HIS A 1 201 ? -4.381 5.738 15.074 1.00 97.81 201 HIS A CA 1
ATOM 1591 C C . HIS A 1 201 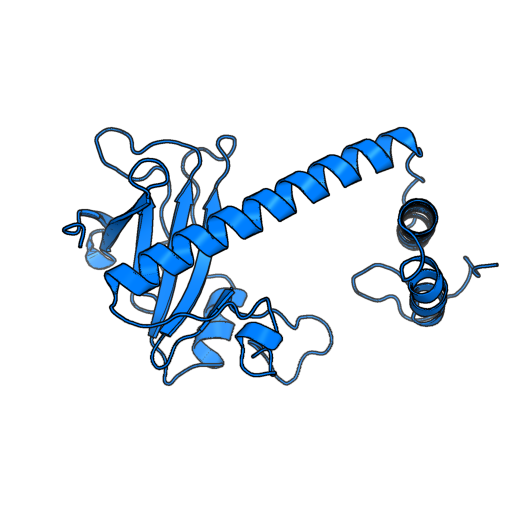? -5.408 4.945 14.274 1.00 97.81 201 HIS A C 1
ATOM 1593 O O . HIS A 1 201 ? -5.079 4.060 13.486 1.00 97.81 201 HIS A O 1
ATOM 1599 N N . LYS A 1 202 ? -6.669 5.343 14.446 1.00 97.50 202 LYS A N 1
ATOM 1600 C CA . LYS A 1 202 ? -7.815 4.936 13.636 1.00 97.50 202 LYS A CA 1
ATOM 1601 C C . LYS A 1 202 ? -8.497 6.172 13.068 1.00 97.50 202 LYS A C 1
ATOM 1603 O O . LYS A 1 202 ? -8.703 7.154 13.787 1.00 97.50 202 LYS A O 1
ATOM 1608 N N . TRP A 1 203 ? -8.862 6.131 11.791 1.00 97.25 203 TRP A N 1
ATOM 1609 C CA . TRP A 1 203 ? -9.590 7.227 11.163 1.00 97.25 203 TRP A CA 1
ATOM 1610 C C . TRP A 1 203 ? -11.026 7.278 11.679 1.00 97.25 203 TRP A C 1
ATOM 1612 O O . TRP A 1 203 ? -11.755 6.284 11.657 1.00 97.25 203 TRP A O 1
ATOM 1622 N N . ASN A 1 204 ? -11.455 8.452 12.129 1.00 95.38 204 ASN A N 1
ATOM 1623 C CA . ASN A 1 204 ? -12.841 8.713 12.466 1.00 95.38 204 ASN A CA 1
ATOM 1624 C C . ASN A 1 204 ? -13.557 9.289 11.244 1.00 95.38 204 ASN A C 1
ATOM 1626 O O . ASN A 1 204 ? -13.378 10.458 10.911 1.00 95.38 204 ASN A O 1
ATOM 1630 N N . VAL A 1 205 ? -14.405 8.481 10.610 1.00 93.12 205 VAL A N 1
ATOM 1631 C CA . VAL A 1 205 ? -15.148 8.873 9.403 1.00 93.12 205 VAL A CA 1
ATOM 1632 C C . VAL A 1 205 ? -16.077 10.059 9.664 1.00 93.12 205 VAL A C 1
ATOM 1634 O O . VAL A 1 205 ? -16.144 10.974 8.850 1.00 93.12 205 VAL A O 1
ATOM 1637 N N . LYS A 1 206 ? -16.760 10.096 10.811 1.00 91.06 206 LYS A N 1
ATOM 1638 C CA . LYS A 1 206 ? -17.721 11.165 11.127 1.00 91.06 206 LYS A CA 1
ATOM 1639 C C . LYS A 1 206 ? -17.031 12.507 11.365 1.00 91.06 206 LYS A C 1
ATOM 1641 O O . LYS A 1 206 ? -17.512 13.536 10.913 1.00 91.06 206 LYS A O 1
ATOM 1646 N N . LYS A 1 207 ? -15.894 12.490 12.063 1.00 93.94 207 LYS A N 1
ATOM 1647 C CA . LYS A 1 207 ? -15.120 13.691 12.423 1.00 93.94 207 LYS A CA 1
ATOM 1648 C C . LYS A 1 207 ? -14.017 14.035 11.419 1.00 93.94 207 LYS A C 1
ATOM 1650 O O . LYS A 1 207 ? -13.335 15.029 11.627 1.00 93.94 207 LYS A O 1
ATOM 1655 N N . GLN A 1 208 ? -13.815 13.202 10.394 1.00 93.31 208 GLN A N 1
ATOM 1656 C CA . GLN A 1 208 ? -12.755 13.323 9.385 1.00 93.31 208 GLN A CA 1
ATOM 1657 C C . GLN A 1 208 ? -11.378 13.615 10.006 1.00 93.31 208 GLN A C 1
ATOM 1659 O O . GLN A 1 208 ? -10.671 14.531 9.593 1.00 93.31 208 GLN A O 1
ATOM 1664 N N . ARG A 1 209 ? -11.009 12.847 11.039 1.00 95.25 209 ARG A N 1
ATOM 1665 C CA . ARG A 1 209 ? -9.738 13.024 11.754 1.00 95.25 209 ARG A CA 1
ATOM 1666 C C . ARG A 1 209 ? -9.198 11.721 12.317 1.00 95.25 209 ARG A C 1
ATOM 1668 O O . ARG A 1 209 ? -9.955 10.784 12.575 1.00 95.25 209 ARG A O 1
ATOM 1675 N N . TRP A 1 210 ? -7.901 11.696 12.590 1.00 96.56 210 TRP A N 1
ATOM 1676 C CA . TRP A 1 210 ? -7.264 10.604 13.314 1.00 96.56 210 TRP A CA 1
ATOM 1677 C C . TRP A 1 210 ? -7.619 10.640 14.799 1.00 96.56 210 TRP A C 1
ATOM 1679 O O . TRP A 1 210 ? -7.513 11.672 15.457 1.00 96.56 210 TRP A O 1
ATOM 1689 N N . ASN A 1 211 ? -8.007 9.486 15.335 1.00 96.56 211 ASN A N 1
ATOM 1690 C CA . ASN A 1 211 ? -8.114 9.254 16.767 1.00 96.56 211 ASN A CA 1
ATOM 1691 C C . ASN A 1 211 ? -6.979 8.320 17.193 1.00 96.56 211 ASN A C 1
ATOM 1693 O O . ASN A 1 211 ? -6.795 7.269 16.576 1.00 96.56 211 ASN A O 1
ATOM 1697 N N . LYS A 1 212 ? -6.255 8.671 18.261 1.00 95.62 212 LYS A N 1
ATOM 1698 C CA . LYS A 1 212 ? -5.282 7.763 18.882 1.00 95.62 212 LYS A CA 1
ATOM 1699 C C . LYS A 1 212 ? -5.985 6.495 19.359 1.00 95.62 212 LYS A C 1
ATOM 1701 O O . LYS A 1 212 ? -7.069 6.564 19.941 1.00 95.62 212 LYS A O 1
ATOM 1706 N N . VAL A 1 213 ? -5.359 5.350 19.126 1.00 93.50 213 VAL A N 1
ATOM 1707 C CA . VAL A 1 213 ? -5.759 4.070 19.717 1.00 93.50 213 VAL A CA 1
ATOM 1708 C C . VAL A 1 213 ? -4.719 3.658 20.750 1.00 93.50 213 VAL A C 1
ATOM 1710 O O . VAL A 1 213 ? -3.550 4.027 20.642 1.00 93.50 213 VAL A O 1
ATOM 1713 N N . LYS A 1 214 ? -5.139 2.915 21.778 1.00 78.06 214 LYS A N 1
ATOM 1714 C CA . LYS A 1 214 ? -4.182 2.317 22.711 1.00 78.06 214 LYS A CA 1
ATOM 1715 C C . LYS A 1 214 ? -3.339 1.309 21.928 1.00 78.06 214 LYS A C 1
ATOM 1717 O O . LYS A 1 214 ? -3.907 0.426 21.283 1.00 78.06 214 LYS A O 1
ATOM 1722 N N . GLY A 1 215 ? -2.017 1.469 21.973 1.00 63.25 215 GLY A N 1
ATOM 1723 C CA . GLY A 1 215 ? -1.105 0.423 21.521 1.00 63.25 215 GLY A CA 1
ATOM 1724 C C . GLY A 1 215 ? -1.394 -0.842 22.328 1.00 63.25 215 GLY A C 1
ATOM 1725 O O . GLY A 1 215 ? -1.566 -0.754 23.545 1.00 63.25 215 GLY A O 1
ATOM 1726 N N . LYS A 1 216 ? -1.547 -1.968 21.637 1.00 55.19 216 LYS A N 1
ATOM 1727 C CA . LYS A 1 216 ? -1.553 -3.296 22.248 1.00 55.19 216 LYS A CA 1
ATOM 1728 C C . LYS A 1 216 ? -0.170 -3.900 22.089 1.00 55.19 216 LYS A C 1
ATOM 1730 O O . LYS A 1 216 ? 0.428 -3.653 21.014 1.00 55.19 216 LYS A O 1
#

pLDDT: mean 86.59, std 11.75, range [43.97, 97.94]

Foldseek 3Di:
DDDLPDPDDAAPLLDDPVLCVVLVVQLPDDDVSNLVSVLVSQQSSCSSVVHDRDDSVVVVVVVVVVVVVVVVVVVQLVLQQVQVCVVVVWDKFQLVDCVSVVNDRQFLDPPDPRDTDGQRIDTPAEGEHEEEEEPVDFAEEAEPDPVQVSNCVSCVRHAYEYEYEYPDAADVNFGRYFYDLRCARSYWYWYQGPVVSHTFWTQDSVVRGTDGDDTD